Protein AF-A0A960UYH8-F1 (afdb_monomer_lite)

Secondary structure (DSSP, 8-state):
--HHHHHHHHSSSS---PPP----------------------------------------------TT-TT---TT--EEESSSSEEEETTTTEEEEEEEEEPPP--SSSPPBTTB-SSHHHHHHHHHHHHHHHHHHHHHHHHHT-BSSSS-BHHHHHHH-HHHHHHHHGGGGG-EEEEEEEETTEEEEEEEEESSSTTSSGGGSPP-TT-------SS--SS-------PPPTTS-----SS-----

Foldseek 3Di:
DPDPVVVVPPPPPDDDDDDDDDDDDDDDDDDDDDDDDDDDDDDDDDDDDDDDPPPPPPPPPPPDDPPDQQPDDDPPWDWDDPDPFWIDGVVSQKIKGKDKFFFADQDCPDDDDPPHDVDSVRSVVVQVVVQLVVRLVVSVVVQQQAFAEPPDGLVNQVVVDVQLVVVSVVLSVLKDWNDWDDDDGMIMTMIMAGCDDCSHPVVSRDDPPDPDPPDDDPDDDPDDDPDDDDDDDPVDPDDDHSDYDDDD

Structure (mmCIF, N/CA/C/O backbone):
data_AF-A0A960UYH8-F1
#
_entry.id   AF-A0A960UYH8-F1
#
loop_
_atom_site.group_PDB
_atom_site.id
_atom_site.type_symbol
_atom_site.label_atom_id
_atom_site.label_alt_id
_atom_site.label_comp_id
_atom_site.label_asym_id
_atom_site.label_entity_id
_atom_site.label_seq_id
_atom_site.pdbx_PDB_ins_code
_atom_site.Cartn_x
_atom_site.Cartn_y
_atom_site.Cartn_z
_atom_site.occupancy
_atom_site.B_iso_or_equiv
_atom_site.auth_seq_id
_atom_site.auth_comp_id
_atom_site.auth_asym_id
_atom_site.auth_atom_id
_atom_site.pdbx_PDB_model_num
ATOM 1 N N . MET A 1 1 ? 16.521 15.232 11.245 1.00 36.75 1 MET A N 1
ATOM 2 C CA . MET A 1 1 ? 15.384 14.400 11.712 1.00 36.75 1 MET A CA 1
ATOM 3 C C . MET A 1 1 ? 14.473 15.209 12.652 1.00 36.75 1 MET A C 1
ATOM 5 O O . MET A 1 1 ? 14.651 15.104 13.854 1.00 36.75 1 MET A O 1
ATOM 9 N N . SER A 1 2 ? 13.543 16.053 12.162 1.00 43.31 2 SER A N 1
ATOM 10 C CA . SER A 1 2 ? 12.570 16.730 13.069 1.00 43.31 2 SER A CA 1
ATOM 11 C C . SER A 1 2 ? 11.310 17.343 12.415 1.00 43.31 2 SER A C 1
ATOM 13 O O . SER A 1 2 ? 10.314 17.537 13.098 1.00 43.31 2 SER A O 1
ATOM 15 N N . PHE A 1 3 ? 11.260 17.591 11.100 1.00 33.69 3 PHE A N 1
ATOM 16 C CA . PHE A 1 3 ? 10.102 18.297 10.508 1.00 33.69 3 PHE A CA 1
ATOM 17 C C . PHE A 1 3 ? 8.826 17.444 10.337 1.00 33.69 3 PHE A C 1
ATOM 19 O O . PHE A 1 3 ? 7.712 17.952 10.436 1.00 33.69 3 PHE A O 1
ATOM 26 N N . PHE A 1 4 ? 8.952 16.126 10.147 1.00 38.47 4 PHE A N 1
ATOM 27 C CA . PHE A 1 4 ? 7.793 15.273 9.837 1.00 38.47 4 PHE A CA 1
ATOM 28 C C . PHE A 1 4 ? 6.947 14.881 11.065 1.00 38.47 4 PHE A C 1
ATOM 30 O O . PHE A 1 4 ? 5.765 14.576 10.916 1.00 38.47 4 PHE A O 1
ATOM 37 N N . SER A 1 5 ? 7.513 14.912 12.283 1.00 36.81 5 SER A N 1
ATOM 38 C CA . SER A 1 5 ? 6.737 14.628 13.506 1.00 36.81 5 SER A CA 1
ATOM 39 C C . SER A 1 5 ? 5.822 15.800 13.892 1.00 36.81 5 SER A C 1
ATOM 41 O O . SER A 1 5 ? 4.757 15.581 14.470 1.00 36.81 5 SER A O 1
ATOM 43 N N . GLN A 1 6 ? 6.189 17.030 13.507 1.00 36.22 6 GLN A N 1
ATOM 44 C CA . GLN A 1 6 ? 5.366 18.225 13.705 1.00 36.22 6 GLN A CA 1
ATOM 45 C C . GLN A 1 6 ? 4.203 18.302 12.709 1.00 36.22 6 GLN A C 1
ATOM 47 O O . GLN A 1 6 ? 3.092 18.653 13.108 1.00 36.22 6 GLN A O 1
ATOM 52 N N . TRP A 1 7 ? 4.403 17.884 11.452 1.00 38.94 7 TRP A N 1
ATOM 53 C CA . TRP A 1 7 ? 3.325 17.876 10.454 1.00 38.94 7 TRP A CA 1
ATOM 54 C C . TRP A 1 7 ? 2.169 16.939 10.848 1.00 38.94 7 TRP A C 1
ATOM 56 O O . TRP A 1 7 ? 1.006 17.322 10.767 1.00 38.94 7 TRP A O 1
ATOM 66 N N . PHE A 1 8 ? 2.474 15.759 11.402 1.00 37.09 8 PHE A N 1
ATOM 67 C CA . PHE A 1 8 ? 1.453 14.806 11.862 1.00 37.09 8 PHE A CA 1
ATOM 68 C C . PHE A 1 8 ? 0.610 15.309 13.052 1.00 37.09 8 PHE A C 1
ATOM 70 O O . PHE A 1 8 ? -0.510 14.841 13.241 1.00 37.09 8 PHE A O 1
ATOM 77 N N . ARG A 1 9 ? 1.120 16.252 13.861 1.00 37.44 9 ARG A N 1
ATOM 78 C CA . ARG A 1 9 ? 0.395 16.812 15.019 1.00 37.44 9 ARG A CA 1
ATOM 79 C C . ARG A 1 9 ? -0.487 18.011 14.664 1.00 37.44 9 ARG A C 1
ATOM 81 O O . ARG A 1 9 ? -1.471 18.248 15.356 1.00 37.44 9 ARG A O 1
ATOM 88 N N . SER A 1 10 ? -0.160 18.759 13.609 1.00 33.56 10 SER A N 1
ATOM 89 C CA . SER A 1 10 ? -0.840 20.026 13.300 1.00 33.56 10 SER A CA 1
ATOM 90 C C . SER A 1 10 ? -2.196 19.858 12.603 1.00 33.56 10 SER A C 1
ATOM 92 O O . SER A 1 10 ? -3.071 20.701 12.780 1.00 33.56 10 SER A O 1
ATOM 94 N N . THR A 1 11 ? -2.395 18.793 11.824 1.00 42.34 11 THR A N 1
ATOM 95 C CA . THR A 1 11 ? -3.584 18.653 10.958 1.00 42.34 11 THR A CA 1
ATOM 96 C C . THR A 1 11 ? -4.780 17.979 11.647 1.00 42.34 11 THR A C 1
ATOM 98 O O . THR A 1 11 ? -5.893 18.054 11.143 1.00 42.34 11 THR A O 1
ATOM 101 N N . PHE A 1 12 ? -4.595 17.355 12.817 1.00 41.12 12 PHE A N 1
ATOM 102 C CA . PHE A 1 12 ? -5.672 16.631 13.519 1.00 41.12 12 PHE A CA 1
ATOM 103 C C . PHE A 1 12 ? -6.415 17.451 14.589 1.00 41.12 12 PHE A C 1
ATOM 105 O O . PHE A 1 12 ? -7.430 16.993 15.105 1.00 41.12 12 PHE A O 1
ATOM 112 N N . LEU A 1 13 ? -5.966 18.672 14.907 1.00 34.88 13 LEU A N 1
ATOM 113 C CA . LEU A 1 13 ? -6.616 19.531 15.913 1.00 34.88 13 LEU A CA 1
ATOM 114 C C . LEU A 1 13 ? -7.640 20.520 15.336 1.00 34.88 13 LEU A C 1
ATOM 116 O O . LEU A 1 13 ? -8.290 21.241 16.089 1.00 34.88 13 LEU A O 1
ATOM 120 N N . THR A 1 14 ? -7.828 20.559 14.017 1.00 35.53 14 THR A N 1
ATOM 121 C CA . THR A 1 14 ? -8.748 21.503 13.370 1.00 35.53 14 THR A CA 1
ATOM 122 C C . THR A 1 14 ? -9.799 20.779 12.543 1.00 35.53 14 THR A C 1
ATOM 124 O O . THR A 1 14 ? -9.647 20.544 11.353 1.00 35.53 14 THR A O 1
ATOM 127 N N . GLY A 1 15 ? -10.927 20.499 13.194 1.00 33.97 15 GLY A N 1
ATOM 128 C CA . GLY A 1 15 ? -12.209 20.416 12.506 1.00 33.97 15 GLY A CA 1
ATOM 129 C C . GLY A 1 15 ? -12.915 19.080 12.634 1.00 33.97 15 GLY A C 1
ATOM 130 O O . GLY A 1 15 ? -12.807 18.251 11.751 1.00 33.97 15 GLY A O 1
ATOM 131 N N . TYR A 1 16 ? -13.746 18.940 13.667 1.00 33.47 16 TYR A N 1
ATOM 132 C CA . TYR A 1 16 ? -15.086 18.369 13.506 1.00 33.47 16 TYR A CA 1
ATOM 133 C C . TYR A 1 16 ? -16.011 18.976 14.569 1.00 33.47 16 TYR A C 1
ATOM 135 O O . TYR A 1 16 ? -16.138 18.495 15.693 1.00 33.47 16 TYR A O 1
ATOM 143 N N . ARG A 1 17 ? -16.645 20.096 14.205 1.00 31.91 17 ARG A N 1
ATOM 144 C CA . ARG A 1 17 ? -17.776 20.676 14.939 1.00 31.91 17 ARG A CA 1
ATOM 145 C C . ARG A 1 17 ? -18.977 19.744 14.720 1.00 31.91 17 ARG A C 1
ATOM 147 O O . ARG A 1 17 ? -19.433 19.597 13.589 1.00 31.91 17 ARG A O 1
ATOM 154 N N . ARG A 1 18 ? -19.460 19.093 15.782 1.00 32.69 18 ARG A N 1
ATOM 155 C CA . ARG A 1 18 ? -20.737 18.353 15.793 1.00 32.69 18 ARG A CA 1
ATOM 156 C C . ARG A 1 18 ? -21.900 19.304 15.478 1.00 32.69 18 ARG A C 1
ATOM 158 O O . ARG A 1 18 ? -21.968 20.352 16.116 1.00 32.69 18 ARG A O 1
ATOM 165 N N . PRO A 1 19 ? -22.859 18.926 14.620 1.00 35.09 19 PRO A N 1
ATOM 166 C CA . PRO A 1 19 ? -24.212 19.450 14.712 1.00 35.09 19 PRO A CA 1
ATOM 167 C C . PRO A 1 19 ? -25.041 18.611 15.699 1.00 35.09 19 PRO A C 1
ATOM 169 O O . PRO A 1 19 ? -25.046 17.379 15.653 1.00 35.09 19 PRO A O 1
ATOM 172 N N . GLU A 1 20 ? -25.712 19.305 16.616 1.00 33.72 20 GLU A N 1
ATOM 173 C CA . GLU A 1 20 ? -26.702 18.776 17.552 1.00 33.72 20 GLU A CA 1
ATOM 174 C C . GLU A 1 20 ? -28.094 18.643 16.920 1.00 33.72 20 GLU A C 1
ATOM 176 O O . GLU A 1 20 ? -28.519 19.497 16.146 1.00 33.72 20 GLU A O 1
ATOM 181 N N . SER A 1 21 ? -28.839 17.657 17.438 1.00 32.72 21 SER A N 1
ATOM 182 C CA . SER A 1 21 ? -30.310 17.555 17.497 1.00 32.72 21 SER A CA 1
ATOM 183 C C . SER A 1 21 ? -31.042 17.331 16.157 1.00 32.72 21 SER A C 1
ATOM 185 O O . SER A 1 21 ? -30.728 17.910 15.131 1.00 32.72 21 SER A O 1
ATOM 187 N N . THR A 1 22 ? -32.044 16.463 16.060 1.00 34.72 22 THR A N 1
ATOM 188 C CA . THR A 1 22 ? -33.275 16.450 16.859 1.00 34.72 22 THR A CA 1
ATOM 189 C C . THR A 1 22 ? -33.967 15.088 16.745 1.00 34.72 22 THR A C 1
ATOM 191 O O . THR A 1 22 ? -33.850 14.385 15.743 1.00 34.72 22 THR A O 1
ATOM 194 N N . GLY A 1 23 ? -34.679 14.706 17.805 1.00 34.38 23 GLY A N 1
ATOM 195 C CA . GLY A 1 23 ? -35.385 13.436 17.899 1.00 34.38 23 GLY A CA 1
ATOM 196 C C . GLY A 1 23 ? -36.695 13.371 17.114 1.00 34.38 23 GLY A C 1
ATOM 197 O O . GLY A 1 23 ? -37.322 14.382 16.800 1.00 34.38 23 GLY A O 1
ATOM 198 N N . ARG A 1 24 ? -37.158 12.137 16.893 1.00 33.50 24 ARG A N 1
ATOM 199 C CA . ARG A 1 24 ? -38.581 11.825 16.754 1.00 33.50 24 ARG A CA 1
ATOM 200 C C . ARG A 1 24 ? -38.848 10.374 17.148 1.00 33.50 24 ARG A C 1
ATOM 202 O O . ARG A 1 24 ? -38.209 9.450 16.658 1.00 33.50 24 ARG A O 1
ATOM 209 N N . THR A 1 25 ? -39.773 10.225 18.083 1.00 37.59 25 THR A N 1
ATOM 210 C CA . THR A 1 25 ? -40.359 8.995 18.621 1.00 37.59 25 THR A CA 1
ATOM 211 C C . THR A 1 25 ? -41.578 8.542 17.804 1.00 37.59 25 THR A C 1
ATOM 213 O O . THR A 1 25 ? -42.181 9.356 17.102 1.00 37.59 25 THR A O 1
ATOM 216 N N . ARG A 1 26 ? -41.997 7.283 18.056 1.00 34.44 26 ARG A N 1
ATOM 217 C CA . ARG A 1 26 ? -43.279 6.605 17.714 1.00 34.44 26 ARG A CA 1
ATOM 218 C C . ARG A 1 26 ? -43.331 5.955 16.311 1.00 34.44 26 ARG A C 1
ATOM 220 O O . ARG A 1 26 ? -42.839 6.539 15.362 1.00 34.44 26 ARG A O 1
ATOM 227 N N . ALA A 1 27 ? -43.901 4.764 16.099 1.00 34.62 27 ALA A N 1
ATOM 228 C CA . ALA A 1 27 ? -44.891 4.007 16.867 1.00 34.62 27 ALA A CA 1
ATOM 229 C C . ALA A 1 27 ? -44.814 2.485 16.598 1.00 34.62 27 ALA A C 1
ATOM 231 O O . ALA A 1 27 ? -44.310 2.053 15.563 1.00 34.62 27 ALA A O 1
ATOM 232 N N . ASP A 1 28 ? -45.382 1.728 17.540 1.00 35.00 28 ASP A N 1
ATOM 233 C CA . ASP A 1 28 ? -45.823 0.331 17.461 1.00 35.00 28 ASP A CA 1
ATOM 234 C C . ASP A 1 28 ? -46.612 -0.025 16.194 1.00 35.00 28 ASP A C 1
ATOM 236 O O . ASP A 1 28 ? -47.403 0.780 15.704 1.00 35.00 28 ASP A O 1
ATOM 240 N N . THR A 1 29 ? -46.516 -1.287 15.759 1.00 36.62 29 THR A N 1
ATOM 241 C CA . THR A 1 29 ? -47.649 -2.244 15.700 1.00 36.62 29 THR A CA 1
ATOM 242 C C . THR A 1 29 ? -47.219 -3.586 15.092 1.00 36.62 29 THR A C 1
ATOM 244 O O . THR A 1 29 ? -46.374 -3.629 14.204 1.00 36.62 29 THR A O 1
ATOM 247 N N . GLY A 1 30 ? -47.865 -4.681 15.516 1.00 32.22 30 GLY A N 1
ATOM 248 C CA . GLY A 1 30 ? -48.020 -5.864 14.656 1.00 32.22 30 GLY A CA 1
ATOM 249 C C . GLY A 1 30 ? -47.485 -7.195 15.170 1.00 32.22 30 GLY A C 1
ATOM 250 O O . GLY A 1 30 ? -46.633 -7.808 14.540 1.00 32.22 30 GLY A O 1
ATOM 251 N N . SER A 1 31 ? -48.076 -7.674 16.263 1.00 34.91 31 SER A N 1
ATOM 252 C CA . SER A 1 31 ? -48.162 -9.098 16.601 1.00 34.91 31 SER A CA 1
ATOM 253 C C . SER A 1 31 ? -48.741 -9.916 15.435 1.00 34.91 31 SER A C 1
ATOM 255 O O . SER A 1 31 ? -49.732 -9.492 14.834 1.00 34.91 31 SER A O 1
ATOM 257 N N . ARG A 1 32 ? -48.163 -11.091 15.147 1.00 40.16 32 ARG A N 1
ATOM 258 C CA . ARG A 1 32 ? -48.882 -12.245 14.579 1.00 40.16 32 ARG A CA 1
ATOM 259 C C . ARG A 1 32 ? -48.098 -13.538 14.800 1.00 40.16 32 ARG A C 1
ATOM 261 O O . ARG A 1 32 ? -47.167 -13.864 14.069 1.00 40.16 32 ARG A O 1
ATOM 268 N N . ASP A 1 33 ? -48.545 -14.267 15.814 1.00 38.50 33 ASP A N 1
ATOM 269 C CA . ASP A 1 33 ? -48.355 -15.702 15.978 1.00 38.50 33 ASP A CA 1
ATOM 270 C C . ASP A 1 33 ? -48.944 -16.457 14.779 1.00 38.50 33 ASP A C 1
ATOM 272 O O . ASP A 1 33 ? -50.088 -16.211 14.395 1.00 38.50 33 ASP A O 1
ATOM 276 N N . PHE A 1 34 ? -48.206 -17.421 14.222 1.00 39.06 34 PHE A N 1
ATOM 277 C CA . PHE A 1 34 ? -48.821 -18.527 13.491 1.00 39.06 34 PHE A CA 1
ATOM 278 C C . PHE A 1 34 ? -48.082 -19.845 13.737 1.00 39.06 34 PHE A C 1
ATOM 280 O O . PHE A 1 34 ? -46.856 -19.940 13.759 1.00 39.06 34 PHE A O 1
ATOM 287 N N . LEU A 1 35 ? -48.910 -20.851 13.980 1.00 39.34 35 LEU A N 1
ATOM 288 C CA . LEU A 1 35 ? -48.649 -22.147 14.581 1.00 39.34 35 LEU A CA 1
ATOM 289 C C . LEU A 1 35 ? -47.921 -23.132 13.638 1.00 39.34 35 LEU A C 1
ATOM 291 O O . LEU A 1 35 ? -48.261 -23.267 12.467 1.00 39.34 35 LEU A O 1
ATOM 295 N N . ARG A 1 36 ? -46.983 -23.907 14.204 1.00 39.72 36 ARG A N 1
ATOM 296 C CA . ARG A 1 36 ? -46.683 -25.317 13.834 1.00 39.72 36 ARG A CA 1
ATOM 297 C C . ARG A 1 36 ? -47.884 -26.204 14.245 1.00 39.72 36 ARG A C 1
ATOM 299 O O . ARG A 1 36 ? -48.562 -25.779 15.178 1.00 39.72 36 ARG A O 1
ATOM 306 N N . PRO A 1 37 ? -48.125 -27.440 13.727 1.00 44.19 37 PRO A N 1
ATOM 307 C CA . PRO A 1 37 ? -47.111 -28.467 13.414 1.00 44.19 37 PRO A CA 1
ATOM 308 C C . PRO A 1 37 ? -47.436 -29.424 12.232 1.00 44.19 37 PRO A C 1
ATOM 310 O O . PRO A 1 37 ? -48.552 -29.494 11.734 1.00 44.19 37 PRO A O 1
ATOM 313 N N . GLY A 1 38 ? -46.464 -30.250 11.824 1.00 35.06 38 GLY A N 1
ATOM 314 C CA . GLY A 1 38 ? -46.686 -31.329 10.851 1.00 35.06 38 GLY A CA 1
ATOM 315 C C . GLY A 1 38 ? -45.530 -32.326 10.820 1.00 35.06 38 GLY A C 1
ATOM 316 O O . GLY A 1 38 ? -44.476 -32.060 10.259 1.00 35.06 38 GLY A O 1
ATOM 317 N N . ARG A 1 39 ? -45.724 -33.458 11.493 1.00 38.97 39 ARG A N 1
ATOM 318 C CA . ARG A 1 39 ? -44.788 -34.562 11.751 1.00 38.97 39 ARG A CA 1
ATOM 319 C C . ARG A 1 39 ? -44.973 -35.635 10.670 1.00 38.97 39 ARG A C 1
ATOM 321 O O . ARG A 1 39 ? -46.113 -36.041 10.505 1.00 38.97 39 ARG A O 1
ATOM 328 N N . ALA A 1 40 ? -43.914 -36.168 10.044 1.00 39.34 40 ALA A N 1
ATOM 329 C CA . ALA A 1 40 ? -43.832 -37.598 9.678 1.00 39.34 40 ALA A CA 1
ATOM 330 C C . ALA A 1 40 ? -42.511 -38.015 8.988 1.00 39.34 40 ALA A C 1
ATOM 332 O O . ALA A 1 40 ? -42.212 -37.599 7.879 1.00 39.34 40 ALA A O 1
ATOM 333 N N . ARG A 1 41 ? -41.820 -38.939 9.673 1.00 40.16 41 ARG A N 1
ATOM 334 C CA . ARG A 1 41 ? -41.270 -40.228 9.198 1.00 40.16 41 ARG A CA 1
ATOM 335 C C . ARG A 1 41 ? -40.197 -40.260 8.094 1.00 40.16 41 ARG A C 1
ATOM 337 O O . ARG A 1 41 ? -40.465 -40.139 6.908 1.00 40.16 41 ARG A O 1
ATOM 344 N N . THR A 1 42 ? -39.000 -40.636 8.542 1.00 43.66 42 THR A N 1
ATOM 345 C CA . THR A 1 42 ? -37.999 -41.446 7.830 1.00 43.66 42 THR A CA 1
ATOM 346 C C . THR A 1 42 ? -38.540 -42.847 7.478 1.00 43.66 42 THR A C 1
ATOM 348 O O . THR A 1 42 ? -39.462 -43.334 8.140 1.00 43.66 42 THR A O 1
ATOM 351 N N . PRO A 1 43 ? -37.950 -43.519 6.469 1.00 51.09 43 PRO A N 1
ATOM 352 C CA . PRO A 1 43 ? -36.974 -44.565 6.795 1.00 51.09 43 PRO A CA 1
ATOM 353 C C . PRO A 1 43 ? -35.708 -44.568 5.912 1.00 51.09 43 PRO A C 1
ATOM 355 O O . PRO A 1 43 ? -35.644 -43.975 4.841 1.00 51.09 43 PRO A O 1
ATOM 358 N N . ARG A 1 44 ? -34.683 -45.248 6.438 1.00 43.88 44 ARG A N 1
ATOM 359 C CA . ARG A 1 44 ? -33.365 -45.546 5.853 1.00 43.88 44 ARG A CA 1
ATOM 360 C C . ARG A 1 44 ? -33.431 -46.722 4.867 1.00 43.88 44 ARG A C 1
ATOM 362 O O . ARG A 1 44 ? -34.151 -47.668 5.159 1.00 43.88 44 ARG A O 1
ATOM 369 N N . LEU A 1 45 ? -32.571 -46.712 3.841 1.00 43.38 45 LEU A N 1
ATOM 370 C CA . LEU A 1 45 ? -31.820 -47.856 3.262 1.00 43.38 45 LEU A CA 1
ATOM 371 C C . LEU A 1 45 ? -30.987 -47.303 2.084 1.00 43.38 45 LEU A C 1
ATOM 373 O O . LEU A 1 45 ? -31.549 -46.828 1.109 1.00 43.38 45 LEU A O 1
ATOM 377 N N . LEU A 1 46 ? -29.685 -47.037 2.238 1.00 42.31 46 LEU A N 1
ATOM 378 C CA . LEU A 1 46 ? -28.562 -47.965 2.014 1.00 42.31 46 LEU A CA 1
ATOM 379 C C . LEU A 1 46 ? -28.702 -48.810 0.737 1.00 42.31 46 LEU A C 1
ATOM 381 O O . LEU A 1 46 ? -29.256 -49.901 0.778 1.00 42.31 46 LEU A O 1
ATOM 385 N N . PHE A 1 47 ? -28.094 -48.331 -0.351 1.00 39.66 47 PHE A N 1
ATOM 386 C CA . PHE A 1 47 ? -27.470 -49.188 -1.355 1.00 39.66 47 PHE A CA 1
ATOM 387 C C . PHE A 1 47 ? -26.057 -48.687 -1.640 1.00 39.66 47 PHE A C 1
ATOM 389 O O . PHE A 1 47 ? -25.818 -47.501 -1.865 1.00 39.66 47 PHE A O 1
ATOM 396 N N . ALA A 1 48 ? -25.130 -49.628 -1.542 1.00 37.31 48 ALA A N 1
ATOM 397 C CA . ALA A 1 48 ? -23.712 -49.480 -1.761 1.00 37.31 48 ALA A CA 1
ATOM 398 C C . ALA A 1 48 ? -23.375 -49.770 -3.234 1.00 37.31 48 ALA A C 1
ATOM 400 O O . ALA A 1 48 ? -23.892 -50.722 -3.806 1.00 37.31 48 ALA A O 1
ATOM 401 N N . VAL A 1 49 ? -22.472 -48.944 -3.773 1.00 40.00 49 VAL A N 1
ATOM 402 C CA . VAL A 1 49 ? -21.349 -49.284 -4.667 1.00 40.00 49 VAL A CA 1
ATOM 403 C C . VAL A 1 49 ? -21.660 -50.081 -5.944 1.00 40.00 49 VAL A C 1
ATOM 405 O O . VAL A 1 49 ? -21.850 -51.288 -5.901 1.00 40.00 49 VAL A O 1
ATOM 408 N N . SER A 1 50 ? -21.489 -49.440 -7.104 1.00 38.00 50 SER A N 1
ATOM 409 C CA . SER A 1 50 ? -20.590 -49.951 -8.154 1.00 38.00 50 SER A CA 1
ATOM 410 C C . SER A 1 50 ? -20.353 -48.884 -9.223 1.00 38.00 50 SER A C 1
ATOM 412 O O . SER A 1 50 ? -21.229 -48.078 -9.522 1.00 38.00 50 SER A O 1
ATOM 414 N N . GLY A 1 51 ? -19.125 -48.858 -9.733 1.00 39.84 51 GLY A N 1
ATOM 415 C CA . GLY A 1 51 ? -18.533 -47.797 -10.529 1.00 39.84 51 GLY A CA 1
ATOM 416 C C . GLY A 1 51 ? -19.266 -47.453 -11.820 1.00 39.84 51 GLY A C 1
ATOM 417 O O . GLY A 1 51 ? -19.544 -48.304 -12.658 1.00 39.84 51 GLY A O 1
ATOM 418 N N . PHE A 1 52 ? -19.416 -46.153 -12.035 1.00 36.31 52 PHE A N 1
ATOM 419 C CA . PHE A 1 52 ? -19.249 -45.585 -13.360 1.00 36.31 52 PHE A CA 1
ATOM 420 C C . PHE A 1 52 ? -18.601 -44.214 -13.191 1.00 36.31 52 PHE A C 1
ATOM 422 O O . PHE A 1 52 ? -19.212 -43.271 -12.690 1.00 36.31 52 PHE A O 1
ATOM 429 N N . CYS A 1 53 ? -17.319 -44.131 -13.544 1.00 37.44 53 CYS A N 1
ATOM 430 C CA . CYS A 1 53 ? -16.566 -42.886 -13.612 1.00 37.44 53 CYS A CA 1
ATOM 431 C C . CYS A 1 53 ? -17.045 -42.113 -14.852 1.00 37.44 53 CYS A C 1
ATOM 433 O O . CYS A 1 53 ? -16.363 -42.025 -15.867 1.00 37.44 53 CYS A O 1
ATOM 435 N N . LEU A 1 54 ? -18.276 -41.604 -14.790 1.00 37.31 54 LEU A N 1
ATOM 436 C CA . LEU A 1 54 ? -18.735 -40.535 -15.660 1.00 37.31 54 LEU A CA 1
ATOM 437 C C . LEU A 1 54 ? -18.143 -39.259 -15.075 1.00 37.31 54 LEU A C 1
ATOM 439 O O . LEU A 1 54 ? -18.652 -38.713 -14.096 1.00 37.31 54 LEU A O 1
ATOM 443 N N . ILE A 1 55 ? -17.037 -38.811 -15.666 1.00 44.16 55 ILE A N 1
ATOM 444 C CA . ILE A 1 55 ? -16.568 -37.434 -15.540 1.00 44.16 55 ILE A CA 1
ATOM 445 C C . ILE A 1 55 ? -17.658 -36.576 -16.189 1.00 44.16 55 ILE A C 1
ATOM 447 O O . ILE A 1 55 ? -17.586 -36.201 -17.356 1.00 44.16 55 ILE A O 1
ATOM 451 N N . LEU A 1 56 ? -18.726 -36.310 -15.433 1.00 38.41 56 LEU A N 1
ATOM 452 C CA . LEU A 1 56 ? -19.531 -35.127 -15.640 1.00 38.41 56 LEU A CA 1
ATOM 453 C C . LEU A 1 56 ? -18.565 -33.978 -15.377 1.00 38.41 56 LEU A C 1
ATOM 455 O O . LEU A 1 56 ? -18.285 -33.625 -14.232 1.00 38.41 56 LEU A O 1
ATOM 459 N N . ALA A 1 57 ? -18.034 -33.414 -16.458 1.00 41.78 57 ALA A N 1
ATOM 460 C CA . ALA A 1 57 ? -17.609 -32.035 -16.470 1.00 41.78 57 ALA A CA 1
ATOM 461 C C . ALA A 1 57 ? -18.849 -31.209 -16.115 1.00 41.78 57 ALA A C 1
ATOM 463 O O . ALA A 1 57 ? -19.580 -30.729 -16.980 1.00 41.78 57 ALA A O 1
ATOM 464 N N . THR A 1 58 ? -19.132 -31.084 -14.817 1.00 40.47 58 THR A N 1
ATOM 465 C CA . THR A 1 58 ? -19.881 -29.948 -14.321 1.00 40.47 58 THR A CA 1
ATOM 466 C C . THR A 1 58 ? -19.020 -28.764 -14.701 1.00 40.47 58 THR A C 1
ATOM 468 O O . THR A 1 58 ? -18.024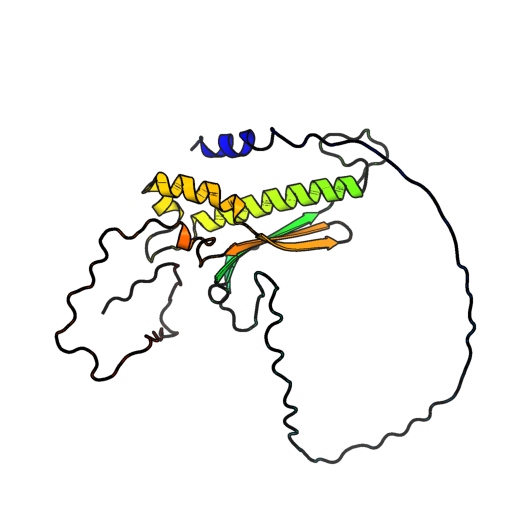 -28.466 -14.038 1.00 40.47 58 THR A O 1
ATOM 471 N N . ALA A 1 59 ? -19.367 -28.153 -15.831 1.00 40.91 59 ALA A N 1
ATOM 472 C CA . ALA A 1 59 ? -19.069 -26.774 -16.116 1.00 40.91 59 ALA A CA 1
ATOM 473 C C . ALA A 1 59 ? -19.597 -25.988 -14.915 1.00 40.91 59 ALA A C 1
ATOM 475 O O . ALA A 1 59 ? -20.750 -25.565 -14.873 1.00 40.91 59 ALA A O 1
ATOM 476 N N . LEU A 1 60 ? -18.756 -25.871 -13.886 1.00 41.19 60 LEU A N 1
ATOM 477 C CA . LEU A 1 60 ? -18.822 -24.751 -12.980 1.00 41.19 60 LEU A CA 1
ATOM 478 C C . LEU A 1 60 ? -18.837 -23.551 -13.920 1.00 41.19 60 LEU A C 1
ATOM 480 O O . LEU A 1 60 ? -17.885 -23.409 -14.699 1.00 41.19 60 LEU A O 1
ATOM 484 N N . PRO A 1 61 ? -19.885 -22.711 -13.919 1.00 41.28 61 PRO A N 1
ATOM 485 C CA . PRO A 1 61 ? -19.677 -21.383 -14.436 1.00 41.28 61 PRO A CA 1
ATOM 486 C C . PRO A 1 61 ? -18.483 -20.878 -13.634 1.00 41.28 61 PRO A C 1
ATOM 488 O O . PRO A 1 61 ? -18.534 -20.817 -12.402 1.00 41.28 61 PRO A O 1
ATOM 491 N N . ALA A 1 62 ? -17.368 -20.624 -14.319 1.00 41.31 62 ALA A N 1
ATOM 492 C CA . ALA A 1 62 ? -16.373 -19.718 -13.803 1.00 41.31 62 ALA A CA 1
ATOM 493 C C . ALA A 1 62 ? -17.177 -18.457 -13.507 1.00 41.31 62 ALA A C 1
ATOM 495 O O . ALA A 1 62 ? -17.554 -17.728 -14.423 1.00 41.31 62 ALA A O 1
ATOM 496 N N . LEU A 1 63 ? -17.581 -18.311 -12.243 1.00 37.81 63 LEU A N 1
ATOM 497 C CA . LEU A 1 63 ? -18.194 -17.117 -11.710 1.00 37.81 63 LEU A CA 1
ATOM 498 C C . LEU A 1 63 ? -17.160 -16.046 -12.004 1.00 37.81 63 LEU A C 1
ATOM 500 O O . LEU A 1 63 ? -16.131 -15.938 -11.330 1.00 37.81 63 LEU A O 1
ATOM 504 N N . GLY A 1 64 ? -17.397 -15.349 -13.115 1.00 40.69 64 GLY A N 1
ATOM 505 C CA . GLY A 1 64 ? -16.678 -14.154 -13.474 1.00 40.69 64 GLY A CA 1
ATOM 506 C C . GLY A 1 64 ? -16.660 -13.249 -12.247 1.00 40.69 64 GLY A C 1
ATOM 507 O O . GLY A 1 64 ? -17.587 -13.288 -11.433 1.00 40.69 64 GLY A O 1
ATOM 508 N N . PRO A 1 65 ? -15.570 -12.503 -12.055 1.00 44.59 65 PRO A N 1
ATOM 509 C CA . PRO A 1 65 ? -15.353 -11.759 -10.830 1.00 44.59 65 PRO A CA 1
ATOM 510 C C . PRO A 1 65 ? -16.552 -10.862 -10.535 1.00 44.59 65 PRO A C 1
ATOM 512 O O . PRO A 1 65 ? -16.964 -10.110 -11.412 1.00 44.59 65 PRO A O 1
ATOM 515 N N . GLU A 1 66 ? -17.062 -10.924 -9.302 1.00 37.94 66 GLU A N 1
ATOM 516 C CA . GLU A 1 66 ? -17.912 -9.878 -8.728 1.00 37.94 66 GLU A CA 1
ATOM 517 C C . GLU A 1 66 ? -17.237 -8.523 -9.017 1.00 37.94 66 GLU A C 1
ATOM 519 O O . GLU A 1 66 ? -16.156 -8.239 -8.476 1.00 37.94 66 GLU A O 1
ATOM 524 N N . PRO A 1 67 ? -17.797 -7.708 -9.927 1.00 36.59 67 PRO A N 1
ATOM 525 C CA . PRO A 1 67 ? -17.258 -6.399 -10.227 1.00 36.59 67 PRO A CA 1
ATOM 526 C C . PRO A 1 67 ? -17.550 -5.526 -9.010 1.00 36.59 67 PRO A C 1
ATOM 528 O O . PRO A 1 67 ? -18.688 -5.120 -8.806 1.00 36.59 67 PRO A O 1
ATOM 531 N N . GLY A 1 68 ? -16.547 -5.236 -8.177 1.00 49.47 68 GLY A N 1
ATOM 532 C CA . GLY A 1 68 ? -16.727 -4.200 -7.154 1.00 49.47 68 GLY A CA 1
ATOM 533 C C . GLY A 1 68 ? -15.991 -4.344 -5.830 1.00 49.47 68 GLY A C 1
ATOM 534 O O . GLY A 1 68 ? -16.038 -3.395 -5.055 1.00 49.47 68 GLY A O 1
ATOM 535 N N . ALA A 1 69 ? -15.291 -5.445 -5.539 1.00 57.62 69 ALA A N 1
ATOM 536 C CA . ALA A 1 69 ? -14.502 -5.533 -4.306 1.00 57.62 69 ALA A CA 1
ATOM 537 C C . ALA A 1 69 ? -13.113 -4.883 -4.500 1.00 57.62 69 ALA A C 1
ATOM 539 O O . ALA A 1 69 ? -12.247 -5.494 -5.141 1.00 57.62 69 ALA A O 1
ATOM 540 N N . PRO A 1 70 ? -12.851 -3.667 -3.973 1.00 67.00 70 PRO A N 1
ATOM 541 C CA . PRO A 1 70 ? -11.513 -3.093 -4.025 1.00 67.00 70 PRO A CA 1
ATOM 542 C C . PRO A 1 70 ? -10.535 -4.035 -3.306 1.00 67.00 70 PRO A C 1
ATOM 544 O O . PRO A 1 70 ? -10.808 -4.505 -2.202 1.00 67.00 70 PRO A O 1
ATOM 547 N N . PHE A 1 71 ? -9.390 -4.310 -3.935 1.00 77.50 71 PHE A N 1
ATOM 548 C CA . PHE A 1 71 ? -8.304 -5.128 -3.375 1.00 77.50 71 PHE A CA 1
ATOM 549 C C . PHE A 1 71 ? -8.629 -6.610 -3.095 1.00 77.50 71 PHE A C 1
ATOM 551 O O . PHE A 1 71 ? -8.148 -7.182 -2.113 1.00 77.50 71 PHE A O 1
ATOM 558 N N . ALA A 1 72 ? -9.412 -7.271 -3.949 1.00 84.25 72 ALA A N 1
ATOM 559 C CA . ALA A 1 72 ? -9.608 -8.718 -3.847 1.00 84.25 72 ALA A CA 1
ATOM 560 C C . ALA A 1 72 ? -8.267 -9.487 -3.925 1.00 84.25 72 ALA A C 1
ATOM 562 O O . ALA A 1 72 ? -7.431 -9.219 -4.790 1.00 84.25 72 ALA A O 1
ATOM 563 N N . ILE A 1 73 ? -8.067 -10.460 -3.031 1.00 85.44 73 ILE A N 1
ATOM 564 C CA . ILE A 1 73 ? -6.911 -11.369 -3.047 1.00 85.44 73 ILE A CA 1
ATOM 565 C C . ILE A 1 73 ? -7.343 -12.701 -3.662 1.00 85.44 73 ILE A C 1
ATOM 567 O O . ILE A 1 73 ? -8.381 -13.241 -3.285 1.00 85.44 73 ILE A O 1
ATOM 571 N N . ARG A 1 74 ? -6.551 -13.227 -4.601 1.00 86.38 74 ARG A N 1
ATOM 572 C CA . ARG A 1 74 ? -6.810 -14.484 -5.314 1.00 86.38 74 ARG A CA 1
ATOM 573 C C . ARG A 1 74 ? -5.658 -15.462 -5.099 1.00 86.38 74 ARG A C 1
ATOM 575 O O . ARG A 1 74 ? -4.551 -15.043 -4.781 1.00 86.38 74 ARG A O 1
ATOM 582 N N . SER A 1 75 ? -5.917 -16.752 -5.303 1.00 86.81 75 SER A N 1
ATOM 583 C CA . SER A 1 75 ? -4.941 -17.832 -5.082 1.00 86.81 75 SER A CA 1
ATOM 584 C C . SER A 1 75 ? -3.694 -17.733 -5.962 1.00 86.81 75 SER A C 1
ATOM 586 O O . SER A 1 75 ? -2.621 -18.133 -5.535 1.00 86.81 75 SER A O 1
ATOM 588 N N . PHE A 1 76 ? -3.825 -17.180 -7.168 1.00 85.69 76 PHE A N 1
ATOM 589 C CA . PHE A 1 76 ? -2.725 -17.003 -8.118 1.00 85.69 76 PHE A CA 1
ATOM 590 C C . PHE A 1 76 ? -1.998 -15.657 -7.973 1.00 85.69 76 PHE A C 1
ATOM 592 O O . PHE A 1 76 ? -1.124 -15.341 -8.776 1.00 85.69 76 PHE A O 1
ATOM 599 N N . HIS A 1 77 ? -2.381 -14.819 -7.004 1.00 91.62 77 HIS A N 1
ATOM 600 C CA . HIS A 1 77 ? -1.712 -13.538 -6.806 1.00 91.62 77 HIS A CA 1
ATOM 601 C C . HIS A 1 77 ? -0.325 -13.735 -6.207 1.00 91.62 77 HIS A C 1
ATOM 603 O O . HIS A 1 77 ? -0.160 -14.406 -5.189 1.00 91.62 77 HIS A O 1
ATOM 609 N N . PHE A 1 78 ? 0.658 -13.058 -6.791 1.00 90.69 78 PHE A N 1
ATOM 610 C CA . PHE A 1 78 ? 1.978 -12.951 -6.205 1.00 90.69 78 PHE A CA 1
ATOM 611 C C . PHE A 1 78 ? 1.968 -11.908 -5.083 1.00 90.69 78 PHE A C 1
ATOM 613 O O . PHE A 1 78 ? 1.863 -10.700 -5.328 1.00 90.69 78 PHE A O 1
ATOM 620 N N . ILE A 1 79 ? 2.045 -12.393 -3.841 1.00 93.75 79 ILE A N 1
ATOM 621 C CA . ILE A 1 79 ? 2.009 -11.570 -2.631 1.00 93.75 79 ILE A CA 1
ATOM 622 C C . ILE A 1 79 ? 3.362 -11.637 -1.936 1.00 93.75 79 ILE A C 1
ATOM 624 O O . ILE A 1 79 ? 3.804 -12.699 -1.504 1.00 93.75 79 ILE A O 1
ATOM 628 N N . GLN A 1 80 ? 3.988 -10.479 -1.775 1.00 93.44 80 GLN A N 1
ATOM 629 C CA . GLN A 1 80 ? 5.220 -10.320 -1.023 1.00 93.44 80 GLN A CA 1
ATOM 630 C C . GLN A 1 80 ? 4.916 -9.751 0.362 1.00 93.44 80 GLN A C 1
ATOM 632 O O . GLN A 1 80 ? 4.241 -8.731 0.501 1.00 93.44 80 GLN A O 1
ATOM 637 N N . LYS A 1 81 ? 5.443 -10.395 1.402 1.00 94.69 81 LYS A N 1
ATOM 638 C CA . LYS A 1 81 ? 5.367 -9.909 2.782 1.00 94.69 81 LYS A CA 1
ATOM 639 C C . LYS A 1 81 ? 6.515 -8.930 3.045 1.00 94.69 81 LYS A C 1
ATOM 641 O O . LYS A 1 81 ? 7.668 -9.291 2.827 1.00 94.69 81 LYS A O 1
ATOM 646 N N . ILE A 1 82 ? 6.204 -7.715 3.504 1.00 93.44 82 ILE A N 1
ATOM 647 C CA . ILE A 1 82 ? 7.213 -6.730 3.940 1.00 93.44 82 ILE A CA 1
ATOM 648 C C . ILE A 1 82 ? 7.480 -6.908 5.434 1.00 93.44 82 ILE A C 1
ATOM 650 O O . ILE A 1 82 ? 8.622 -7.029 5.864 1.00 93.44 82 ILE A O 1
ATOM 654 N N . ASP A 1 83 ? 6.404 -6.937 6.220 1.00 92.38 83 ASP A N 1
ATOM 655 C CA . ASP A 1 83 ? 6.432 -7.141 7.664 1.00 92.38 83 ASP A CA 1
ATOM 656 C C . ASP A 1 83 ? 5.259 -8.044 8.086 1.00 92.38 83 ASP A C 1
ATOM 658 O O . ASP A 1 83 ? 4.543 -8.589 7.247 1.00 92.38 83 ASP A O 1
ATOM 662 N N . GLU A 1 84 ? 5.059 -8.263 9.385 1.00 92.81 84 GLU A N 1
ATOM 663 C CA . GLU A 1 84 ? 3.977 -9.115 9.904 1.00 92.81 84 GLU A CA 1
ATOM 664 C C . GLU A 1 84 ? 2.576 -8.748 9.404 1.00 92.81 84 GLU A C 1
ATOM 666 O O . GLU A 1 84 ? 1.720 -9.621 9.285 1.00 92.81 84 GLU A O 1
ATOM 671 N N . ASN A 1 85 ? 2.356 -7.472 9.118 1.00 95.81 85 ASN A N 1
ATOM 672 C CA . ASN A 1 85 ? 1.054 -6.873 8.896 1.00 95.81 85 ASN A CA 1
ATOM 673 C C . ASN A 1 85 ? 0.944 -6.157 7.548 1.00 95.81 85 ASN A C 1
ATOM 675 O O . ASN A 1 85 ? -0.161 -5.787 7.168 1.00 95.81 85 ASN A O 1
ATOM 679 N N . THR A 1 86 ? 2.047 -5.970 6.827 1.00 96.50 86 THR A N 1
ATOM 680 C CA . THR A 1 86 ? 2.104 -5.211 5.580 1.00 96.50 86 THR A CA 1
ATOM 681 C C . THR A 1 86 ? 2.591 -6.074 4.423 1.00 96.50 86 THR A C 1
ATOM 683 O O . THR A 1 86 ? 3.596 -6.783 4.513 1.00 96.50 86 THR A O 1
ATOM 686 N N . PHE A 1 87 ? 1.873 -5.984 3.308 1.00 96.31 87 PHE A N 1
ATOM 687 C CA . PHE A 1 87 ? 2.008 -6.875 2.166 1.00 96.31 87 PHE A CA 1
ATOM 688 C C . PHE A 1 87 ? 1.885 -6.097 0.856 1.00 96.31 87 PHE A C 1
ATOM 690 O O . PHE A 1 87 ? 1.101 -5.153 0.751 1.00 96.31 87 PHE A O 1
ATOM 697 N N . ILE A 1 88 ? 2.604 -6.547 -0.167 1.00 95.88 88 ILE A N 1
ATOM 698 C CA . ILE A 1 88 ? 2.476 -6.076 -1.544 1.00 95.88 88 ILE A CA 1
ATOM 699 C C . ILE A 1 88 ? 1.815 -7.183 -2.347 1.00 95.88 88 ILE A C 1
ATOM 701 O O . ILE A 1 88 ? 2.326 -8.297 -2.405 1.00 95.88 88 ILE A O 1
ATOM 705 N N . ASN A 1 89 ? 0.697 -6.881 -2.989 1.00 95.12 89 ASN A N 1
ATOM 706 C CA . ASN A 1 89 ? 0.119 -7.742 -4.003 1.00 95.12 89 ASN A CA 1
ATOM 707 C C . ASN A 1 89 ? 0.517 -7.199 -5.379 1.00 95.12 89 ASN A C 1
ATOM 709 O O . ASN A 1 89 ? -0.088 -6.242 -5.866 1.00 95.12 89 ASN A O 1
ATOM 713 N N . TRP A 1 90 ? 1.537 -7.807 -5.985 1.00 93.25 90 TRP A N 1
ATOM 714 C CA . TRP A 1 90 ? 2.084 -7.380 -7.273 1.00 93.25 90 TRP A CA 1
ATOM 715 C C . TRP A 1 90 ? 1.101 -7.637 -8.412 1.00 93.25 90 TRP A C 1
ATOM 717 O O . TRP A 1 90 ? 0.850 -6.750 -9.220 1.00 93.25 90 TRP A O 1
ATOM 727 N N . THR A 1 91 ? 0.458 -8.807 -8.417 1.00 91.62 91 THR A N 1
ATOM 728 C CA . THR A 1 91 ? -0.549 -9.164 -9.429 1.00 91.62 91 THR A CA 1
ATOM 729 C C . THR A 1 91 ? -1.802 -8.296 -9.322 1.00 91.62 91 THR A C 1
ATOM 731 O O . THR A 1 91 ? -2.350 -7.859 -10.327 1.00 91.62 91 THR A O 1
ATOM 734 N N . GLY A 1 92 ? -2.265 -8.034 -8.099 1.00 91.12 92 GLY A N 1
ATOM 735 C CA . GLY A 1 92 ? -3.425 -7.176 -7.850 1.00 91.12 92 GLY A CA 1
ATOM 736 C C . GLY A 1 92 ? -3.119 -5.682 -7.955 1.00 91.12 92 GLY A C 1
ATOM 737 O O . GLY A 1 92 ? -4.048 -4.883 -8.042 1.00 91.12 92 GLY A O 1
ATOM 738 N N . GLY A 1 93 ? -1.842 -5.297 -7.930 1.00 93.75 93 GLY A N 1
ATOM 739 C CA . GLY A 1 93 ? -1.402 -3.914 -8.056 1.00 93.75 93 GLY A CA 1
ATOM 740 C C . GLY A 1 93 ? -1.707 -3.042 -6.843 1.00 93.75 93 GLY A C 1
ATOM 741 O O . GLY A 1 93 ? -2.154 -1.905 -7.011 1.00 93.75 93 GLY A O 1
ATOM 742 N N . PHE A 1 94 ? -1.495 -3.541 -5.622 1.00 94.94 94 PHE A N 1
ATOM 743 C CA . PHE A 1 94 ? -1.708 -2.750 -4.404 1.00 94.94 94 PHE A CA 1
ATOM 744 C C . PHE A 1 94 ? -0.808 -3.147 -3.228 1.00 94.94 94 PHE A C 1
ATOM 746 O O . PHE A 1 94 ? -0.505 -4.319 -3.014 1.00 94.94 94 PHE A O 1
ATOM 753 N N . LEU A 1 95 ? -0.448 -2.153 -2.419 1.00 96.31 95 LEU A N 1
ATOM 754 C CA . LEU A 1 95 ? 0.170 -2.292 -1.101 1.00 96.31 95 LEU A CA 1
ATOM 755 C C . LEU A 1 95 ? -0.936 -2.232 -0.043 1.00 96.31 95 LEU A C 1
ATOM 757 O O . LEU A 1 95 ? -1.798 -1.358 -0.118 1.00 96.31 95 LEU A O 1
ATOM 761 N N . TYR A 1 96 ? -0.932 -3.122 0.945 1.00 96.44 96 TYR A N 1
ATOM 762 C CA . TYR A 1 96 ? -1.934 -3.099 2.009 1.00 96.44 96 TYR A CA 1
ATOM 763 C C . TYR A 1 96 ? -1.358 -3.475 3.369 1.00 96.44 96 TYR A C 1
ATOM 765 O O . TYR A 1 96 ? -0.363 -4.190 3.465 1.00 96.44 96 TYR A O 1
ATOM 773 N N . THR A 1 97 ? -2.006 -2.993 4.426 1.00 97.69 97 THR A N 1
ATOM 774 C CA . THR A 1 97 ? -1.655 -3.308 5.812 1.00 97.69 97 THR A CA 1
ATOM 775 C C . THR A 1 97 ? -2.889 -3.704 6.611 1.00 97.69 97 THR A C 1
ATOM 777 O O . THR A 1 97 ? -3.980 -3.177 6.375 1.00 97.69 97 THR A O 1
ATOM 780 N N . THR A 1 98 ? -2.709 -4.617 7.559 1.00 96.25 98 THR A N 1
ATOM 781 C CA . THR A 1 98 ? -3.755 -5.165 8.423 1.00 96.25 98 THR A CA 1
ATOM 782 C C . THR A 1 98 ? -3.425 -4.853 9.874 1.00 96.25 98 THR A C 1
ATOM 784 O O . THR A 1 98 ? -2.375 -5.241 10.370 1.00 96.25 98 THR A O 1
ATOM 787 N N . ILE A 1 99 ? -4.322 -4.176 10.584 1.00 97.12 99 ILE A N 1
ATOM 788 C CA . ILE A 1 99 ? -4.146 -3.847 12.001 1.00 97.12 99 ILE A CA 1
ATOM 789 C C . ILE A 1 99 ? -5.330 -4.361 12.801 1.00 97.12 99 ILE A C 1
ATOM 791 O O . ILE A 1 99 ? -6.479 -4.196 12.396 1.00 97.12 99 ILE A O 1
ATOM 795 N N . GLN A 1 100 ? -5.045 -4.922 13.974 1.00 96.19 100 GLN A N 1
ATOM 796 C CA . GLN A 1 100 ? -6.040 -5.286 14.971 1.00 96.19 100 GLN A CA 1
ATOM 797 C C . GLN A 1 100 ? -5.750 -4.549 16.279 1.00 96.19 100 GLN A C 1
ATOM 799 O O . GLN A 1 100 ? -4.651 -4.637 16.818 1.00 96.19 100 GLN A O 1
ATOM 804 N N . VAL A 1 101 ? -6.748 -3.828 16.788 1.00 96.12 101 VAL A N 1
ATOM 805 C CA . VAL A 1 101 ? -6.673 -3.083 18.048 1.00 96.12 101 VAL A CA 1
ATOM 806 C C . VAL A 1 101 ? -7.685 -3.667 19.033 1.00 96.12 101 VAL A C 1
ATOM 808 O O . VAL A 1 101 ? -8.875 -3.737 18.702 1.00 96.12 101 VAL A O 1
ATOM 811 N N . PRO A 1 102 ? -7.258 -4.097 20.233 1.00 94.50 102 PRO A N 1
ATOM 812 C CA . PRO A 1 102 ? -8.178 -4.552 21.266 1.00 94.50 102 PRO A CA 1
ATOM 813 C C . PRO A 1 102 ? -9.012 -3.382 21.807 1.00 94.50 102 PRO A C 1
ATOM 815 O O . PRO A 1 102 ? -8.537 -2.252 21.921 1.00 94.50 102 PRO A O 1
ATOM 818 N N . LEU A 1 103 ? -10.268 -3.649 22.162 1.00 92.06 103 LEU A N 1
ATOM 819 C CA . LEU A 1 103 ? -11.123 -2.663 22.816 1.00 92.06 103 LEU A CA 1
ATOM 820 C C . LEU A 1 103 ? -10.620 -2.414 24.240 1.00 92.06 103 LEU A C 1
ATOM 822 O O . LEU A 1 103 ? -10.403 -3.352 25.009 1.00 92.06 103 LEU A O 1
ATOM 826 N N . LYS A 1 104 ? -10.483 -1.138 24.607 1.00 88.62 104 LYS A N 1
ATOM 827 C CA . LYS A 1 104 ? -10.233 -0.748 25.996 1.00 88.62 104 LYS A CA 1
ATOM 828 C C . LYS A 1 104 ? -11.421 -1.167 26.871 1.00 88.62 104 LYS A C 1
ATOM 830 O O . LYS A 1 104 ? -12.573 -1.131 26.429 1.00 88.62 104 LYS A O 1
ATOM 835 N N . ARG A 1 105 ? -11.137 -1.572 28.113 1.00 83.31 105 ARG A N 1
ATOM 836 C CA . ARG A 1 105 ? -12.179 -1.913 29.092 1.00 83.31 105 ARG A CA 1
ATOM 837 C C . ARG A 1 105 ? -12.997 -0.667 29.421 1.00 83.31 105 ARG A C 1
ATOM 839 O O . ARG A 1 105 ? -12.443 0.416 29.576 1.00 83.31 105 ARG A O 1
ATOM 846 N N . VAL A 1 106 ? -14.310 -0.846 29.515 1.00 81.06 106 VAL A N 1
ATOM 847 C CA . VAL A 1 106 ? -15.242 0.203 29.927 1.00 81.06 106 VAL A CA 1
ATOM 848 C C . VAL A 1 106 ? -15.323 0.152 31.447 1.00 81.06 106 VAL A C 1
ATOM 850 O O . VAL A 1 106 ? -15.846 -0.818 31.997 1.00 81.06 106 VAL A O 1
ATOM 853 N N . ASN A 1 107 ? -14.780 1.160 32.126 1.00 70.62 107 ASN A N 1
ATOM 854 C CA . ASN A 1 107 ? -14.904 1.267 33.576 1.00 70.62 107 ASN A CA 1
ATOM 855 C C . ASN A 1 107 ? -16.177 2.051 33.897 1.00 70.62 107 ASN A C 1
ATOM 857 O O . ASN A 1 107 ? -16.269 3.236 33.609 1.00 70.62 107 ASN A O 1
ATOM 861 N N . SER A 1 108 ? -17.157 1.398 34.520 1.00 63.22 108 SER A N 1
ATOM 862 C CA . SER A 1 108 ? -18.410 2.038 34.943 1.00 63.22 108 SER A CA 1
ATOM 863 C C . SER A 1 108 ? -18.295 2.823 36.256 1.00 63.22 108 SER A C 1
ATOM 865 O O . SER A 1 108 ? -19.264 3.454 36.668 1.00 63.22 108 SER A O 1
ATOM 867 N N . LYS A 1 109 ? -17.145 2.746 36.942 1.00 65.25 109 LYS A N 1
ATOM 868 C CA . LYS A 1 109 ? -16.913 3.374 38.254 1.00 65.25 109 LYS A CA 1
ATOM 869 C C . LYS A 1 109 ? -16.053 4.636 38.213 1.00 65.25 109 LYS A C 1
ATOM 871 O O . LYS A 1 109 ? -16.157 5.436 39.136 1.00 65.25 109 LYS A O 1
ATOM 876 N N . ASP A 1 110 ? -15.249 4.820 37.171 1.00 60.88 110 ASP A N 1
ATOM 877 C CA . ASP A 1 110 ? -14.367 5.979 37.043 1.00 60.88 110 ASP A CA 1
ATOM 878 C C . ASP A 1 110 ? -15.010 7.014 36.118 1.00 60.88 110 ASP A C 1
ATOM 880 O O . ASP A 1 110 ? -15.689 6.657 35.153 1.00 60.88 110 ASP A O 1
ATOM 884 N N . ALA A 1 111 ? -14.803 8.302 36.402 1.00 61.22 111 ALA A N 1
ATOM 885 C CA . ALA A 1 111 ? -15.206 9.354 35.479 1.00 61.22 111 ALA A CA 1
ATOM 886 C C . ALA A 1 111 ? -14.515 9.129 34.118 1.00 61.22 111 ALA A C 1
ATOM 888 O O . ALA A 1 111 ? -13.325 8.795 34.100 1.00 61.22 111 ALA A O 1
ATOM 889 N N . PRO A 1 112 ? -15.225 9.300 32.986 1.00 62.81 112 PRO A N 1
ATOM 890 C CA . PRO A 1 112 ? -14.620 9.161 31.668 1.00 62.81 112 PRO A CA 1
ATOM 891 C C . PRO A 1 112 ? -13.423 10.111 31.565 1.00 62.81 112 PRO A C 1
ATOM 893 O O . PRO A 1 112 ? -13.551 11.320 31.767 1.00 62.81 112 PRO A O 1
ATOM 896 N N . SER A 1 113 ? -12.247 9.551 31.300 1.00 67.31 113 SER A N 1
ATOM 897 C 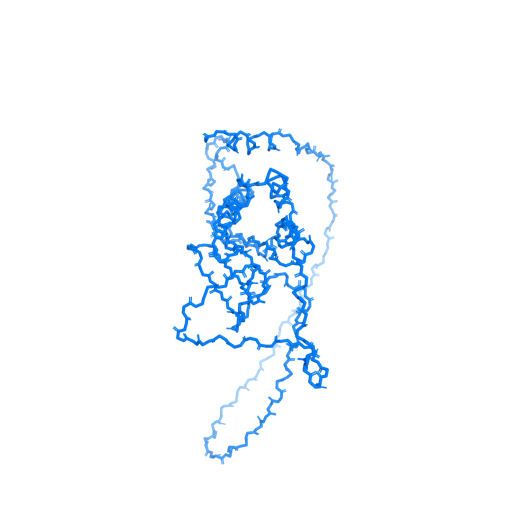CA . SER A 1 113 ? -11.027 10.307 31.026 1.00 67.31 113 SER A CA 1
ATOM 898 C C . SER A 1 113 ? -10.761 10.291 29.523 1.00 67.31 113 SER A C 1
ATOM 900 O O . SER A 1 113 ? -11.341 9.486 28.797 1.00 67.31 113 SER A O 1
ATOM 902 N N . ALA A 1 114 ? -9.851 11.142 29.040 1.00 67.94 114 ALA A N 1
ATOM 903 C CA . ALA A 1 114 ? -9.476 11.157 27.622 1.00 67.94 114 ALA A CA 1
ATOM 904 C C . ALA A 1 114 ? -9.011 9.778 27.103 1.00 67.94 114 ALA A C 1
ATOM 906 O O . ALA A 1 114 ? -9.151 9.485 25.919 1.00 67.94 114 ALA A O 1
ATOM 907 N N . ASP A 1 115 ? -8.502 8.918 27.993 1.00 70.62 115 ASP A N 1
ATOM 908 C CA . ASP A 1 115 ? -7.956 7.607 27.648 1.00 70.62 115 ASP A CA 1
ATOM 909 C C . ASP A 1 115 ? -8.849 6.419 28.024 1.00 70.62 115 ASP A C 1
ATOM 911 O O . ASP A 1 115 ? -8.555 5.298 27.587 1.00 70.62 115 ASP A O 1
ATOM 915 N N . THR A 1 116 ? -9.927 6.631 28.783 1.00 75.88 116 THR A N 1
ATOM 916 C CA . THR A 1 116 ? -10.800 5.559 29.284 1.00 75.88 116 THR A CA 1
ATOM 917 C C . THR A 1 116 ? -12.224 5.741 28.763 1.00 75.88 116 THR A C 1
ATOM 919 O O . THR A 1 116 ? -12.883 6.714 29.127 1.00 75.88 116 THR A O 1
ATOM 922 N N . PRO A 1 117 ? -12.741 4.803 27.950 1.00 79.19 117 PRO A N 1
ATOM 923 C CA . PRO A 1 117 ? -14.087 4.914 27.406 1.00 79.19 117 PRO A CA 1
ATOM 924 C C . PRO A 1 117 ? -15.149 4.753 28.494 1.00 79.19 117 PRO A C 1
ATOM 926 O O . PRO A 1 117 ? -15.131 3.779 29.248 1.00 79.19 117 PRO A O 1
ATOM 929 N N . GLY A 1 118 ? -16.127 5.659 28.509 1.00 80.00 118 GLY A N 1
ATOM 930 C CA . GLY A 1 118 ? -17.302 5.575 29.376 1.00 80.00 118 GLY A CA 1
ATOM 931 C C . GLY A 1 118 ? -18.367 4.601 28.860 1.00 80.00 118 GLY A C 1
ATOM 932 O O . GLY A 1 118 ? -19.262 4.204 29.600 1.00 80.00 118 GLY A O 1
ATOM 933 N N . SER A 1 119 ? -18.284 4.173 27.593 1.00 86.69 119 SER A N 1
ATOM 934 C CA . SER A 1 119 ? -19.200 3.184 27.007 1.00 86.69 119 SER A CA 1
ATOM 935 C C . SER A 1 119 ? -18.526 2.265 25.986 1.00 86.69 119 SER A C 1
ATOM 937 O O . SER A 1 119 ? -17.484 2.589 25.418 1.00 86.69 119 SER A O 1
ATOM 939 N N . LEU A 1 120 ? -19.156 1.126 25.673 1.00 88.31 120 LEU A N 1
ATOM 940 C CA . LEU A 1 120 ? -18.665 0.208 24.634 1.00 88.31 120 LEU A CA 1
ATOM 941 C C . LEU A 1 120 ? -18.652 0.861 23.241 1.00 88.31 120 LEU A C 1
ATOM 943 O O . LEU A 1 120 ? -17.765 0.595 22.429 1.00 88.31 120 LEU A O 1
ATOM 947 N N . THR A 1 121 ? -19.634 1.718 22.955 1.00 89.94 121 THR A N 1
ATOM 948 C CA . THR A 1 121 ? -19.701 2.478 21.699 1.00 89.94 121 THR A CA 1
ATOM 949 C C . THR A 1 121 ? -18.509 3.419 21.572 1.00 89.94 121 THR A C 1
ATOM 951 O O . THR A 1 121 ? -17.889 3.486 20.511 1.00 89.94 121 THR A O 1
ATOM 954 N N . GLU A 1 122 ? -18.149 4.086 22.665 1.00 89.31 122 GLU A N 1
ATOM 955 C CA . GLU A 1 122 ? -16.990 4.970 22.730 1.00 89.31 122 GLU A CA 1
ATOM 956 C C . GLU A 1 122 ? -15.676 4.187 22.624 1.00 89.31 122 GLU A C 1
ATOM 958 O O . GLU A 1 122 ? -14.825 4.533 21.811 1.00 89.31 122 GLU A O 1
ATOM 963 N N . ALA A 1 123 ? -15.555 3.054 23.326 1.00 89.75 123 ALA A N 1
ATOM 964 C CA . ALA A 1 123 ? -14.400 2.159 23.220 1.00 89.75 123 ALA A CA 1
ATOM 965 C C . ALA A 1 123 ? -14.160 1.706 21.771 1.00 89.75 123 ALA A C 1
ATOM 967 O O . ALA A 1 123 ? -13.025 1.664 21.297 1.00 89.75 123 ALA A O 1
ATOM 968 N N . ARG A 1 124 ? -15.238 1.399 21.037 1.00 91.56 124 ARG A N 1
ATOM 969 C CA . ARG A 1 124 ? -15.180 1.046 19.611 1.00 91.56 124 ARG A CA 1
ATOM 970 C C . ARG A 1 124 ? -14.790 2.229 18.732 1.00 91.56 124 ARG A C 1
ATOM 972 O O . ARG A 1 124 ? -14.089 2.019 17.746 1.00 91.56 124 ARG A O 1
ATOM 979 N N . ALA A 1 125 ? -15.251 3.438 19.044 1.00 92.00 125 ALA A N 1
ATOM 980 C CA . ALA A 1 125 ? -14.863 4.641 18.313 1.00 92.00 125 ALA A CA 1
ATOM 981 C C . ALA A 1 125 ? -13.362 4.923 18.486 1.00 92.00 125 ALA A C 1
ATOM 983 O O . ALA A 1 125 ? -12.657 5.005 17.481 1.00 92.00 125 ALA A O 1
ATOM 984 N N . MET A 1 126 ? -12.867 4.919 19.729 1.00 92.25 126 MET A N 1
ATOM 985 C CA . MET A 1 126 ? -11.440 5.077 20.036 1.00 92.25 126 MET A CA 1
ATOM 986 C C . MET A 1 126 ? -10.587 4.012 19.339 1.00 92.25 126 MET A C 1
ATOM 988 O O . MET A 1 126 ? -9.591 4.326 18.696 1.00 92.25 126 MET A O 1
ATOM 992 N N . ALA A 1 127 ? -10.991 2.738 19.409 1.00 94.19 127 ALA A N 1
ATOM 993 C CA . ALA A 1 127 ? -10.242 1.654 18.778 1.00 94.19 127 ALA A CA 1
ATOM 994 C C . ALA A 1 127 ? -10.220 1.756 17.244 1.00 94.19 127 ALA A C 1
ATOM 996 O O . ALA A 1 127 ? -9.240 1.354 16.624 1.00 94.19 127 ALA A O 1
ATOM 997 N N . ARG A 1 128 ? -1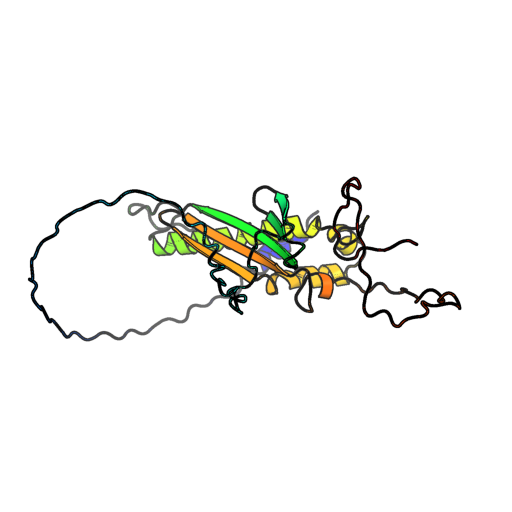1.273 2.296 16.611 1.00 95.06 128 ARG A N 1
ATOM 998 C CA . ARG A 1 128 ? -11.289 2.547 15.157 1.00 95.06 128 ARG A CA 1
ATOM 999 C C . ARG A 1 128 ? -10.326 3.651 14.762 1.00 95.06 128 ARG A C 1
ATOM 1001 O O . ARG A 1 128 ? -9.634 3.499 13.758 1.00 95.06 128 ARG A O 1
ATOM 1008 N N . GLU A 1 129 ? -10.308 4.740 15.518 1.00 94.88 129 GLU A N 1
ATOM 1009 C CA . GLU A 1 129 ? -9.392 5.852 15.283 1.00 94.88 129 GLU A CA 1
ATOM 1010 C C . GLU A 1 129 ? -7.941 5.403 15.462 1.00 94.88 129 GLU A C 1
ATOM 1012 O O . GLU A 1 129 ? -7.113 5.606 14.574 1.00 94.88 129 GLU A O 1
ATOM 1017 N N . GLU A 1 130 ? -7.662 4.670 16.540 1.00 95.50 130 GLU A N 1
ATOM 1018 C CA . GLU A 1 130 ? -6.332 4.132 16.804 1.00 95.50 130 GLU A CA 1
ATOM 1019 C C . GLU A 1 130 ? -5.907 3.104 15.747 1.00 95.50 130 GLU A C 1
ATOM 1021 O O . GLU A 1 130 ? -4.791 3.172 15.232 1.00 95.50 130 GLU A O 1
ATOM 1026 N N . ALA A 1 131 ? -6.806 2.200 15.337 1.00 96.44 131 ALA A N 1
ATOM 1027 C CA . ALA A 1 131 ? -6.531 1.258 14.252 1.00 96.44 131 ALA A CA 1
ATOM 1028 C C . ALA A 1 131 ? -6.209 1.988 12.942 1.00 96.44 131 ALA A C 1
ATOM 1030 O O . ALA A 1 131 ? -5.277 1.601 12.240 1.00 96.44 131 ALA A O 1
ATOM 1031 N N . HIS A 1 132 ? -6.942 3.059 12.625 1.00 96.62 132 HIS A N 1
ATOM 1032 C CA . HIS A 1 132 ? -6.691 3.876 11.441 1.00 96.62 132 HIS A CA 1
ATOM 1033 C C . HIS A 1 132 ? -5.338 4.585 11.507 1.00 96.62 132 HIS A C 1
ATOM 1035 O O . HIS A 1 132 ? -4.569 4.526 10.548 1.00 96.62 132 HIS A O 1
ATOM 1041 N N . ARG A 1 133 ? -5.013 5.202 12.647 1.00 96.19 133 ARG A N 1
ATOM 1042 C CA . ARG A 1 133 ? -3.735 5.883 12.879 1.00 96.19 133 ARG A CA 1
ATOM 1043 C C . ARG A 1 133 ? -2.550 4.925 12.734 1.00 96.19 133 ARG A C 1
ATOM 1045 O O . ARG A 1 133 ? -1.595 5.235 12.022 1.00 96.19 133 ARG A O 1
ATOM 1052 N N . LEU A 1 134 ? -2.625 3.754 13.371 1.00 97.00 134 LEU A N 1
ATOM 1053 C CA . LEU A 1 134 ? -1.589 2.720 13.303 1.00 97.00 134 LEU A CA 1
ATOM 1054 C C . LEU A 1 134 ? -1.446 2.148 11.889 1.00 97.00 134 LEU A C 1
ATOM 1056 O O . LEU A 1 134 ? -0.325 2.019 11.399 1.00 97.00 134 LEU A O 1
ATOM 1060 N N . ALA A 1 135 ? -2.562 1.851 11.218 1.00 96.81 135 ALA A N 1
ATOM 1061 C CA . ALA A 1 135 ? -2.548 1.332 9.853 1.00 96.81 135 ALA A CA 1
ATOM 1062 C C . ALA A 1 135 ? -1.934 2.350 8.887 1.00 96.81 135 ALA A C 1
ATOM 1064 O O . ALA A 1 135 ? -1.048 2.004 8.113 1.00 96.81 135 ALA A O 1
ATOM 1065 N N . MET A 1 136 ? -2.323 3.623 8.974 1.00 96.75 136 MET A N 1
ATOM 1066 C CA . MET A 1 136 ? -1.747 4.671 8.133 1.00 96.75 136 MET A CA 1
ATOM 1067 C C . MET A 1 136 ? -0.239 4.817 8.368 1.00 96.75 136 MET A C 1
ATOM 1069 O O . MET A 1 136 ? 0.538 4.861 7.416 1.00 96.75 136 MET A O 1
ATOM 1073 N N . GLY A 1 137 ? 0.190 4.825 9.636 1.00 95.81 137 GLY A N 1
ATOM 1074 C CA . GLY A 1 137 ? 1.605 4.893 9.998 1.00 95.81 137 GLY A CA 1
ATOM 1075 C C . GLY A 1 137 ? 2.421 3.745 9.401 1.00 95.81 137 GLY A C 1
ATOM 1076 O O . GLY A 1 137 ? 3.453 3.993 8.776 1.00 95.81 137 GLY A O 1
ATOM 1077 N N . ARG A 1 138 ? 1.937 2.502 9.526 1.00 96.38 138 ARG A N 1
ATOM 1078 C CA . ARG A 1 138 ? 2.619 1.326 8.963 1.00 96.38 138 ARG A CA 1
ATOM 1079 C C . ARG A 1 138 ? 2.629 1.321 7.443 1.00 96.38 138 ARG A C 1
ATOM 1081 O O . ARG A 1 138 ? 3.674 1.071 6.849 1.00 96.38 138 ARG A O 1
ATOM 1088 N N . LEU A 1 139 ? 1.505 1.661 6.815 1.00 96.38 139 LEU A N 1
ATOM 1089 C CA . LEU A 1 139 ? 1.406 1.726 5.360 1.00 96.38 139 LEU A CA 1
ATOM 1090 C C . LEU A 1 139 ? 2.431 2.708 4.779 1.00 96.38 139 LEU A C 1
ATOM 1092 O O . LEU A 1 139 ? 3.151 2.362 3.849 1.00 96.38 139 LEU A O 1
ATOM 1096 N N . PHE A 1 140 ? 2.550 3.906 5.359 1.00 95.94 140 PHE A N 1
ATOM 1097 C CA . PHE A 1 140 ? 3.509 4.913 4.898 1.00 95.94 140 PHE A CA 1
ATOM 1098 C C . PHE A 1 140 ? 4.956 4.604 5.286 1.00 95.94 140 PHE A C 1
ATOM 1100 O O . PHE A 1 140 ? 5.878 5.018 4.584 1.00 95.94 140 PHE A O 1
ATOM 1107 N N . GLN A 1 141 ? 5.186 3.870 6.374 1.00 95.56 141 GLN A N 1
ATOM 1108 C CA . GLN A 1 141 ? 6.515 3.356 6.691 1.00 95.56 141 GLN A CA 1
ATOM 1109 C C . GLN A 1 141 ? 6.974 2.337 5.643 1.00 95.56 141 GLN A C 1
ATOM 1111 O O . GLN A 1 141 ? 8.091 2.447 5.142 1.00 95.56 141 GLN A O 1
ATOM 1116 N N . ALA A 1 142 ? 6.107 1.394 5.275 1.00 96.00 142 ALA A N 1
ATOM 1117 C CA . ALA A 1 142 ? 6.386 0.427 4.222 1.00 96.00 142 ALA A CA 1
ATOM 1118 C C . ALA A 1 142 ? 6.527 1.096 2.850 1.00 96.00 142 ALA A C 1
ATOM 1120 O O . ALA A 1 142 ? 7.425 0.747 2.091 1.00 96.00 142 ALA A O 1
ATOM 1121 N N . LEU A 1 143 ? 5.697 2.107 2.565 1.00 96.12 143 LEU A N 1
ATOM 1122 C CA . LEU A 1 143 ? 5.767 2.879 1.328 1.00 96.12 143 LEU A CA 1
ATOM 1123 C C . LEU A 1 143 ? 7.152 3.494 1.113 1.00 96.12 143 LEU A C 1
ATOM 1125 O O . LEU A 1 143 ? 7.642 3.472 -0.004 1.00 96.12 143 LEU A O 1
ATOM 1129 N N . LYS A 1 144 ? 7.810 4.004 2.161 1.00 94.62 144 LYS A N 1
ATOM 1130 C CA . LYS A 1 144 ? 9.164 4.579 2.046 1.00 94.62 144 LYS A CA 1
ATOM 1131 C C . LYS A 1 144 ? 10.188 3.570 1.529 1.00 94.62 144 LYS A C 1
ATOM 1133 O O . LYS A 1 144 ? 11.028 3.927 0.716 1.00 94.62 144 LYS A O 1
ATOM 1138 N N . GLN A 1 145 ? 10.090 2.324 1.983 1.00 94.81 145 GLN A N 1
ATOM 1139 C CA . GLN A 1 145 ? 10.982 1.232 1.585 1.00 94.81 145 GLN A CA 1
ATOM 1140 C C . GLN A 1 145 ? 10.511 0.517 0.312 1.00 94.81 145 GLN A C 1
ATOM 1142 O O . GLN A 1 145 ? 11.098 -0.482 -0.096 1.00 94.81 145 GLN A O 1
ATOM 1147 N N . PHE A 1 146 ? 9.426 0.988 -0.304 1.00 95.75 146 PHE A N 1
ATOM 1148 C CA . PHE A 1 146 ? 8.850 0.344 -1.469 1.00 95.75 146 PHE A CA 1
ATOM 1149 C C . PHE A 1 146 ? 9.792 0.491 -2.677 1.00 95.75 146 PHE A C 1
ATOM 1151 O O . PHE A 1 146 ? 10.196 1.621 -2.984 1.00 95.75 146 PHE A O 1
ATOM 1158 N N . PRO A 1 147 ? 10.145 -0.613 -3.363 1.00 95.00 147 PRO A N 1
ATOM 1159 C CA . PRO A 1 147 ? 11.092 -0.576 -4.466 1.00 95.00 147 PRO A CA 1
ATOM 1160 C C . PRO A 1 147 ? 10.423 -0.010 -5.721 1.00 95.00 147 PRO A C 1
ATOM 1162 O O . PRO A 1 147 ? 9.450 -0.560 -6.249 1.00 95.00 147 PRO A O 1
ATOM 1165 N N . VAL A 1 148 ? 10.943 1.119 -6.194 1.00 94.69 148 VAL A N 1
ATOM 1166 C CA . VAL A 1 148 ? 10.454 1.779 -7.406 1.00 94.69 148 VAL A CA 1
ATOM 1167 C C . VAL A 1 148 ? 11.266 1.319 -8.604 1.00 94.69 148 VAL A C 1
ATOM 1169 O O . VAL A 1 148 ? 10.683 0.902 -9.598 1.00 94.69 148 VAL A O 1
ATOM 1172 N N . GLU A 1 149 ? 12.587 1.334 -8.478 1.00 93.12 149 GLU A N 1
ATOM 1173 C CA . GLU A 1 149 ? 13.545 0.861 -9.480 1.00 93.12 149 GLU A CA 1
ATOM 1174 C C . GLU A 1 149 ? 14.465 -0.181 -8.828 1.00 93.12 149 GLU A C 1
ATOM 1176 O O . GLU A 1 149 ? 14.327 -0.470 -7.637 1.00 93.12 149 GLU A O 1
ATOM 1181 N N . ALA A 1 150 ? 15.385 -0.776 -9.591 1.00 90.69 150 ALA A N 1
ATOM 1182 C CA . ALA A 1 150 ? 16.272 -1.826 -9.076 1.00 90.69 150 ALA A CA 1
ATOM 1183 C C . ALA A 1 150 ? 17.140 -1.352 -7.892 1.00 90.69 150 ALA A C 1
ATOM 1185 O O . ALA A 1 150 ? 17.413 -2.125 -6.974 1.00 90.69 150 ALA A O 1
ATOM 1186 N N . ASP A 1 151 ? 17.535 -0.081 -7.903 1.00 91.56 151 ASP A N 1
ATOM 1187 C CA . ASP A 1 151 ? 18.415 0.574 -6.934 1.00 91.56 151 ASP A CA 1
ATOM 1188 C C . ASP A 1 151 ? 17.733 1.718 -6.162 1.00 91.56 151 ASP A C 1
ATOM 1190 O O . ASP A 1 151 ? 18.326 2.268 -5.234 1.00 91.56 151 ASP A O 1
ATOM 1194 N N . LYS A 1 152 ? 16.479 2.061 -6.497 1.00 94.50 152 LYS A N 1
ATOM 1195 C CA . LYS A 1 152 ? 15.754 3.185 -5.886 1.00 94.50 152 LYS A CA 1
ATOM 1196 C C . LYS A 1 152 ? 14.471 2.772 -5.191 1.00 94.50 152 LYS A C 1
ATOM 1198 O O . LYS A 1 152 ? 13.596 2.107 -5.751 1.00 94.50 152 LYS A O 1
ATOM 1203 N N . THR A 1 153 ? 14.308 3.286 -3.980 1.00 96.25 153 THR A N 1
ATOM 1204 C CA . THR A 1 153 ? 13.055 3.242 -3.223 1.00 96.25 153 THR A CA 1
ATOM 1205 C C . THR A 1 153 ? 12.296 4.563 -3.331 1.00 96.25 153 THR A C 1
ATOM 1207 O O . THR A 1 153 ? 12.829 5.581 -3.779 1.00 96.25 153 THR A O 1
ATOM 1210 N N . VAL A 1 154 ? 11.048 4.579 -2.859 1.00 95.62 154 VAL A N 1
ATOM 1211 C CA . VAL A 1 154 ? 10.287 5.829 -2.696 1.00 95.62 154 VAL A CA 1
ATOM 1212 C C . VAL A 1 154 ? 11.044 6.825 -1.816 1.00 95.62 154 VAL A C 1
ATOM 1214 O O . VAL A 1 154 ? 11.029 8.014 -2.118 1.00 95.62 154 VAL A O 1
ATOM 1217 N N . LEU A 1 155 ? 11.721 6.368 -0.756 1.00 96.12 155 LEU A N 1
ATOM 1218 C CA . LEU A 1 155 ? 12.506 7.245 0.112 1.00 96.12 155 LEU A CA 1
ATOM 1219 C C . LEU A 1 155 ? 13.635 7.938 -0.657 1.00 96.12 155 LEU A C 1
ATOM 1221 O O . LEU A 1 155 ? 13.755 9.154 -0.543 1.00 96.12 155 LEU A O 1
ATOM 1225 N N . ASN A 1 156 ? 14.391 7.199 -1.476 1.00 95.75 156 ASN A N 1
ATOM 1226 C CA . ASN A 1 156 ? 15.456 7.788 -2.297 1.00 95.75 156 ASN A CA 1
ATOM 1227 C C . ASN A 1 156 ? 14.895 8.884 -3.212 1.00 95.75 156 ASN A C 1
ATOM 1229 O O . ASN A 1 156 ? 15.407 9.997 -3.241 1.00 95.75 156 ASN A O 1
ATOM 1233 N N . LEU A 1 157 ? 13.768 8.615 -3.877 1.00 93.94 157 LEU A N 1
ATOM 1234 C CA . LEU A 1 157 ? 13.122 9.603 -4.745 1.00 93.94 157 LEU A CA 1
ATOM 1235 C C . LEU A 1 157 ? 12.588 10.823 -3.978 1.00 93.94 157 LEU A C 1
ATOM 1237 O O . LEU A 1 157 ? 12.580 11.925 -4.519 1.00 93.94 157 LEU A O 1
ATOM 1241 N N . MET A 1 158 ? 12.123 10.652 -2.735 1.00 94.69 158 MET A N 1
ATOM 1242 C CA . MET A 1 158 ? 11.683 11.772 -1.890 1.00 94.69 158 MET A CA 1
ATOM 1243 C C . MET A 1 158 ? 12.849 12.669 -1.466 1.00 94.69 158 MET A C 1
ATOM 1245 O O . MET A 1 158 ? 12.647 13.866 -1.290 1.00 94.69 158 MET A O 1
ATOM 1249 N N . GLU A 1 159 ? 14.037 12.096 -1.274 1.00 94.31 159 GLU A N 1
ATOM 1250 C CA . GLU A 1 159 ? 15.258 12.838 -0.943 1.00 94.31 159 GLU A CA 1
ATOM 1251 C C . GLU A 1 159 ? 15.827 13.565 -2.170 1.00 94.31 159 GLU A C 1
ATOM 1253 O O . GLU A 1 159 ? 16.335 14.676 -2.043 1.00 94.31 159 GLU A O 1
ATOM 1258 N N . GLU A 1 160 ? 15.687 12.974 -3.360 1.00 92.81 160 GLU A N 1
ATOM 1259 C CA . GLU A 1 160 ? 16.137 13.551 -4.632 1.00 92.81 160 GLU A CA 1
ATOM 1260 C C . GLU A 1 160 ? 15.191 14.638 -5.180 1.00 92.81 160 GLU A C 1
ATOM 1262 O O . GLU A 1 160 ? 15.626 15.510 -5.933 1.00 92.81 160 GLU A O 1
ATOM 1267 N N . ASN A 1 161 ? 13.894 14.595 -4.848 1.00 91.88 161 ASN A N 1
ATOM 1268 C CA . ASN A 1 161 ? 12.882 15.457 -5.461 1.00 91.88 161 ASN A CA 1
ATOM 1269 C C . ASN A 1 161 ? 11.840 15.979 -4.450 1.00 91.88 161 ASN A C 1
ATOM 1271 O O . ASN A 1 161 ? 10.894 15.286 -4.066 1.00 91.88 161 ASN A O 1
ATOM 1275 N N . GLU A 1 162 ? 11.950 17.264 -4.100 1.00 89.62 162 GLU A N 1
ATOM 1276 C CA . GLU A 1 162 ? 11.033 17.952 -3.176 1.00 89.62 162 GLU A CA 1
ATOM 1277 C C . GLU A 1 162 ? 9.580 17.984 -3.689 1.00 89.62 162 GLU A C 1
ATOM 1279 O O . GLU A 1 162 ? 8.623 17.819 -2.926 1.00 89.62 162 GLU A O 1
ATOM 1284 N N . SER A 1 163 ? 9.381 18.127 -5.004 1.00 89.62 163 SER A N 1
ATOM 1285 C CA . SER A 1 163 ? 8.034 18.105 -5.586 1.00 89.62 163 SER A CA 1
ATOM 1286 C C . SER A 1 163 ? 7.368 16.739 -5.412 1.00 89.62 163 SER A C 1
ATOM 1288 O O . SER A 1 163 ? 6.178 16.663 -5.094 1.00 89.62 163 SER A O 1
ATOM 1290 N N . PHE A 1 164 ? 8.145 15.658 -5.529 1.00 92.12 164 PHE A N 1
ATOM 1291 C CA . PHE A 1 164 ? 7.671 14.305 -5.271 1.00 92.12 164 PHE A CA 1
ATOM 1292 C C . PHE A 1 164 ? 7.342 14.106 -3.788 1.00 92.12 164 PHE A C 1
ATOM 1294 O O . PHE A 1 164 ? 6.293 13.548 -3.464 1.00 92.12 164 PHE A O 1
ATOM 1301 N N . GLN A 1 165 ? 8.157 14.647 -2.878 1.00 92.44 165 GLN A N 1
ATOM 1302 C CA . GLN A 1 165 ? 7.878 14.627 -1.440 1.00 92.44 165 GLN A CA 1
ATOM 1303 C C . GLN A 1 165 ? 6.501 15.235 -1.108 1.00 92.44 165 GLN A C 1
ATOM 1305 O O . GLN A 1 165 ? 5.731 14.644 -0.342 1.00 92.44 165 GLN A O 1
ATOM 1310 N N . MET A 1 166 ? 6.149 16.369 -1.725 1.00 89.69 166 MET A N 1
ATOM 1311 C CA . MET A 1 166 ? 4.822 16.980 -1.572 1.00 89.69 166 MET A CA 1
ATOM 1312 C C . MET A 1 166 ? 3.697 16.088 -2.116 1.00 89.69 166 MET A C 1
ATOM 1314 O O . MET A 1 166 ? 2.633 15.983 -1.498 1.00 89.69 166 MET A O 1
ATOM 1318 N N . GLN A 1 167 ? 3.911 15.426 -3.257 1.00 90.81 167 GLN A N 1
ATOM 1319 C CA . GLN A 1 167 ? 2.921 14.519 -3.845 1.00 90.81 167 GLN A CA 1
ATOM 1320 C C . GLN A 1 167 ? 2.696 13.267 -2.989 1.00 90.81 167 GLN A C 1
ATOM 1322 O O . GLN A 1 167 ? 1.548 12.860 -2.801 1.00 90.81 167 GLN A O 1
ATOM 1327 N N . VAL A 1 168 ? 3.757 12.704 -2.401 1.00 91.25 168 VAL A N 1
ATOM 1328 C CA . VAL A 1 168 ? 3.658 11.594 -1.439 1.00 91.25 168 VAL A CA 1
ATOM 1329 C C . VAL A 1 168 ? 2.848 12.010 -0.208 1.00 91.25 168 VAL A C 1
ATOM 1331 O O . VAL A 1 168 ? 2.037 11.224 0.281 1.00 91.25 168 VAL A O 1
ATOM 1334 N N . GLY A 1 169 ? 2.983 13.257 0.260 1.00 87.75 169 GLY A N 1
ATOM 1335 C CA . GLY A 1 169 ? 2.154 13.798 1.345 1.00 87.75 169 GLY A CA 1
ATOM 1336 C C . GLY A 1 169 ? 0.649 13.741 1.046 1.00 87.75 169 GLY A C 1
ATOM 1337 O O . GLY A 1 169 ? -0.143 13.402 1.923 1.00 87.75 169 GLY A O 1
ATOM 1338 N N . ARG A 1 170 ? 0.255 13.973 -0.213 1.00 89.69 170 ARG A N 1
ATOM 1339 C CA . ARG A 1 170 ? -1.143 13.895 -0.687 1.00 89.69 170 ARG A CA 1
ATOM 1340 C C . ARG A 1 170 ? -1.629 12.470 -0.944 1.00 89.69 170 ARG A C 1
ATOM 1342 O O . ARG A 1 170 ? -2.801 12.253 -1.244 1.00 89.69 170 ARG A O 1
ATOM 1349 N N . LEU A 1 171 ? -0.746 11.478 -0.860 1.00 90.69 171 LEU A N 1
ATOM 1350 C CA . LEU A 1 171 ? -1.115 10.088 -1.100 1.00 90.69 171 LEU A CA 1
ATOM 1351 C C . LEU A 1 171 ? -2.023 9.536 0.011 1.00 90.69 171 LEU A C 1
ATOM 1353 O O . LEU A 1 171 ? -2.736 8.560 -0.213 1.00 90.69 171 LEU A O 1
ATOM 1357 N N . GLN A 1 172 ? -2.035 10.174 1.188 1.00 90.25 172 GLN A N 1
ATOM 1358 C CA . GLN A 1 172 ? -2.904 9.803 2.310 1.00 90.25 172 GLN A CA 1
ATOM 1359 C C . GLN A 1 172 ? -4.383 9.834 1.905 1.00 90.25 172 GLN A C 1
ATOM 1361 O O . GLN A 1 172 ? -5.121 8.901 2.217 1.00 90.25 172 GLN A O 1
ATOM 1366 N N . ASP A 1 173 ? -4.778 10.824 1.101 1.00 90.62 173 ASP A N 1
ATOM 1367 C CA . ASP A 1 173 ? -6.147 10.991 0.591 1.00 90.62 173 ASP A CA 1
ATOM 1368 C C . ASP A 1 173 ? -6.551 9.899 -0.415 1.00 90.62 173 ASP A C 1
ATOM 1370 O O . ASP A 1 173 ? -7.725 9.732 -0.754 1.00 90.62 173 ASP A O 1
ATOM 1374 N N . ARG A 1 174 ? -5.568 9.145 -0.918 1.00 91.62 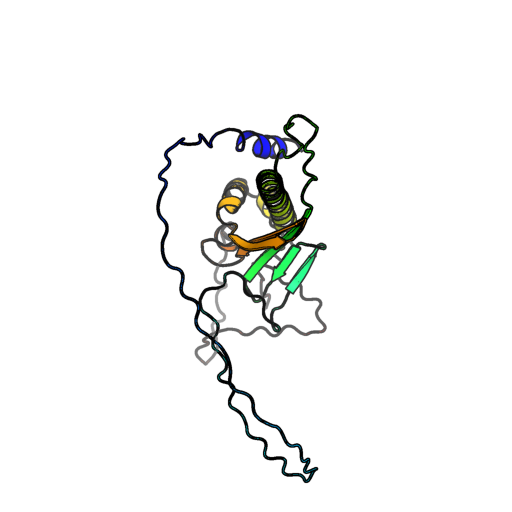174 ARG A N 1
ATOM 1375 C CA . ARG A 1 174 ? -5.754 8.078 -1.907 1.00 91.62 174 ARG A CA 1
ATOM 1376 C C . ARG A 1 174 ? -5.813 6.692 -1.274 1.00 91.62 174 ARG A C 1
ATOM 1378 O O . ARG A 1 174 ? -6.159 5.731 -1.964 1.00 91.62 174 ARG A O 1
ATOM 1385 N N . VAL A 1 175 ? -5.512 6.580 0.021 1.00 94.12 175 VAL A N 1
ATOM 1386 C CA . VAL A 1 175 ? -5.630 5.328 0.769 1.00 94.12 175 VAL A CA 1
ATOM 1387 C C . VAL A 1 175 ? -7.101 4.953 0.905 1.00 94.12 175 VAL A C 1
ATOM 1389 O O . VAL A 1 175 ? -7.972 5.778 1.181 1.00 94.12 175 VAL A O 1
ATOM 1392 N N . ARG A 1 176 ? -7.396 3.674 0.691 1.00 93.50 176 ARG A N 1
ATOM 1393 C CA . ARG A 1 176 ? -8.752 3.134 0.719 1.00 93.50 176 ARG A CA 1
ATOM 1394 C C . ARG A 1 176 ? -8.864 2.066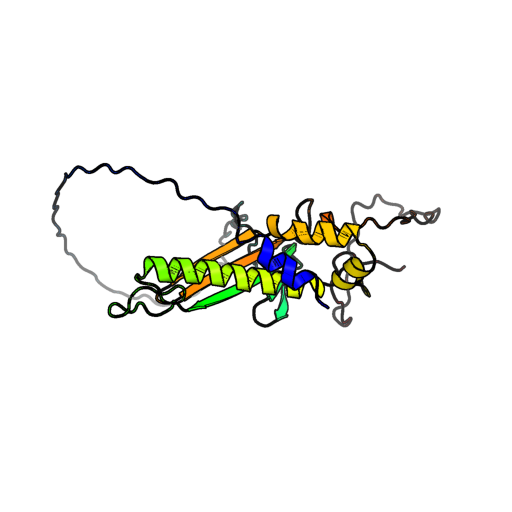 1.791 1.00 93.50 176 ARG A C 1
ATOM 1396 O O . ARG A 1 176 ? -7.949 1.277 2.007 1.00 93.50 176 ARG A O 1
ATOM 1403 N N . ILE A 1 177 ? -10.016 2.022 2.448 1.00 92.44 177 ILE A N 1
ATOM 1404 C CA . ILE A 1 177 ? -10.337 0.944 3.379 1.00 92.44 177 ILE A CA 1
ATOM 1405 C C . ILE A 1 177 ? -10.699 -0.282 2.549 1.00 92.44 177 ILE A C 1
ATOM 1407 O O . ILE A 1 177 ? -11.679 -0.262 1.809 1.00 92.44 177 ILE A O 1
ATOM 1411 N N . LYS A 1 178 ? -9.903 -1.340 2.684 1.00 88.06 178 LYS A N 1
ATOM 1412 C CA . LYS A 1 178 ? -10.158 -2.640 2.064 1.00 88.06 178 LYS A CA 1
ATOM 1413 C C . LYS A 1 178 ? -11.183 -3.429 2.868 1.00 88.06 178 LYS A C 1
ATOM 1415 O O . LYS A 1 178 ? -12.131 -3.975 2.316 1.00 88.06 178 LYS A O 1
ATOM 1420 N N . SER A 1 179 ? -10.997 -3.489 4.184 1.00 90.44 179 SER A N 1
ATOM 1421 C CA . SER A 1 179 ? -11.897 -4.203 5.084 1.00 90.44 179 SER A CA 1
ATOM 1422 C C . SER A 1 179 ? -11.940 -3.511 6.446 1.00 90.44 179 SER A C 1
ATOM 1424 O O . SER A 1 179 ? -10.968 -2.902 6.898 1.00 90.44 179 SER A O 1
ATOM 1426 N N . ARG A 1 180 ? -13.095 -3.577 7.108 1.00 91.94 180 ARG A N 1
ATOM 1427 C CA . ARG A 1 180 ? -13.261 -3.149 8.497 1.00 91.94 180 ARG A CA 1
ATOM 1428 C C . ARG A 1 180 ? -14.118 -4.180 9.205 1.00 91.94 180 ARG A C 1
ATOM 1430 O O . ARG A 1 180 ? -15.236 -4.451 8.777 1.00 91.94 180 ARG A O 1
ATOM 1437 N N . ARG A 1 181 ? -13.609 -4.734 10.301 1.00 91.75 181 ARG A N 1
ATOM 1438 C CA . ARG A 1 181 ? -14.328 -5.702 11.131 1.00 91.75 181 ARG A CA 1
ATOM 1439 C C . ARG A 1 181 ? -14.331 -5.218 12.571 1.00 91.75 181 ARG A C 1
ATOM 1441 O O . ARG A 1 181 ? -13.344 -4.688 13.071 1.00 91.75 181 ARG A O 1
ATOM 1448 N N . THR A 1 182 ? -15.464 -5.349 13.242 1.00 91.06 182 THR A N 1
ATOM 1449 C CA . THR A 1 182 ? -15.572 -5.105 14.683 1.00 91.06 182 THR A CA 1
ATOM 1450 C C . THR A 1 182 ? -16.041 -6.409 15.300 1.00 91.06 182 THR A C 1
ATOM 1452 O O . THR A 1 182 ? -17.158 -6.837 15.027 1.00 91.06 182 THR A O 1
ATOM 1455 N N . GLY A 1 183 ? -15.160 -7.053 16.058 1.00 86.81 183 GLY A N 1
ATOM 1456 C CA . GLY A 1 183 ? -15.461 -8.285 16.773 1.00 86.81 183 GLY A CA 1
ATOM 1457 C C . GLY A 1 183 ? -15.831 -8.022 18.229 1.00 86.81 183 GLY A C 1
ATOM 1458 O O . GLY A 1 183 ? -15.887 -6.878 18.698 1.00 86.81 183 GLY A O 1
ATOM 1459 N N . GLU A 1 184 ? -16.046 -9.105 18.965 1.00 83.62 184 GLU A N 1
ATOM 1460 C CA . GLU A 1 184 ? -16.146 -9.072 20.420 1.00 83.62 184 GLU A CA 1
ATOM 1461 C C . GLU A 1 184 ? -14.753 -8.792 20.998 1.00 83.62 184 GLU A C 1
ATOM 1463 O O . GLU A 1 184 ? -13.867 -9.640 20.986 1.00 83.62 184 GLU A O 1
ATOM 1468 N N . GLY A 1 185 ? -14.522 -7.551 21.429 1.00 90.44 185 GLY A N 1
ATOM 1469 C CA . GLY A 1 185 ? -13.268 -7.158 22.075 1.00 90.44 185 GLY A CA 1
ATOM 1470 C C . GLY A 1 185 ? -12.173 -6.621 21.153 1.00 90.44 185 GLY A C 1
ATOM 1471 O O . GLY A 1 185 ? -11.107 -6.284 21.658 1.00 90.44 185 GLY A O 1
ATOM 1472 N N . TYR A 1 186 ? -12.401 -6.462 19.843 1.00 94.19 186 TYR A N 1
ATOM 1473 C CA . TYR A 1 186 ? -11.413 -5.830 18.957 1.00 94.19 186 TYR A CA 1
ATOM 1474 C C . TYR A 1 186 ? -12.021 -5.103 17.750 1.00 94.19 186 TYR A C 1
ATOM 1476 O O . TYR A 1 186 ? -13.156 -5.347 17.332 1.00 94.19 186 TYR A O 1
ATOM 1484 N N . VAL A 1 187 ? -11.213 -4.233 17.147 1.00 95.69 187 VAL A N 1
ATOM 1485 C CA . VAL A 1 187 ? -11.434 -3.643 15.825 1.00 95.69 187 VAL A CA 1
ATOM 1486 C C . VAL A 1 187 ? -10.283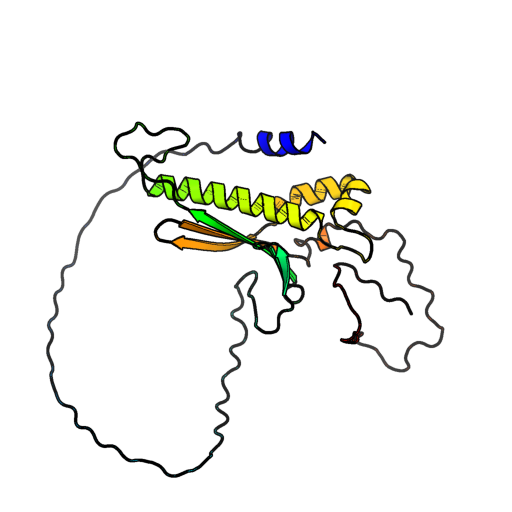 -4.060 14.920 1.00 95.69 187 VAL A C 1
ATOM 1488 O O . VAL A 1 187 ? -9.126 -3.846 15.263 1.00 95.69 187 VAL A O 1
ATOM 1491 N N . ALA A 1 188 ? -10.601 -4.642 13.767 1.00 95.62 188 ALA A N 1
ATOM 1492 C CA . ALA A 1 188 ? -9.639 -4.921 12.712 1.00 95.62 188 ALA A CA 1
ATOM 1493 C C . ALA A 1 188 ? -9.887 -3.998 11.513 1.00 95.62 188 ALA A C 1
ATOM 1495 O O . ALA A 1 188 ? -11.035 -3.769 11.111 1.00 95.62 188 ALA A O 1
ATOM 1496 N N . LEU A 1 189 ? -8.809 -3.462 10.954 1.00 95.81 189 LEU A N 1
ATOM 1497 C CA . LEU A 1 189 ? -8.822 -2.548 9.824 1.00 95.81 189 LEU A CA 1
ATOM 1498 C C . LEU A 1 189 ? -7.761 -2.967 8.811 1.00 95.81 189 LEU A C 1
ATOM 1500 O O . LEU A 1 189 ? -6.597 -3.143 9.164 1.00 95.81 189 LEU A O 1
ATOM 1504 N N . GLU A 1 190 ? -8.166 -3.052 7.550 1.00 95.44 190 GLU A N 1
ATOM 1505 C CA . GLU A 1 190 ? -7.262 -3.209 6.419 1.00 95.44 190 GLU A CA 1
ATOM 1506 C C . GLU A 1 190 ? -7.296 -1.949 5.557 1.00 95.44 190 GLU A C 1
ATOM 1508 O O . GLU A 1 190 ? -8.356 -1.554 5.057 1.00 95.44 190 GLU A O 1
ATOM 1513 N N . LEU A 1 191 ? -6.132 -1.332 5.366 1.00 96.31 191 LEU A N 1
ATOM 1514 C CA . LEU A 1 191 ? -5.944 -0.203 4.457 1.00 96.31 191 LEU A CA 1
ATOM 1515 C C . LEU A 1 191 ? -5.144 -0.648 3.239 1.00 96.31 191 LEU A C 1
ATOM 1517 O O . LEU A 1 191 ? -4.213 -1.437 3.369 1.00 96.31 191 LEU A O 1
ATOM 1521 N N . GLY A 1 192 ? -5.502 -0.123 2.071 1.00 95.25 192 GLY A N 1
ATOM 1522 C CA . GLY A 1 192 ? -4.856 -0.412 0.800 1.00 95.25 192 GLY A CA 1
ATOM 1523 C C . GLY A 1 192 ? -4.551 0.851 0.003 1.00 95.25 192 GLY A C 1
ATOM 1524 O O . GLY A 1 192 ? -5.283 1.842 0.056 1.00 95.25 192 GLY A O 1
ATOM 1525 N N . LEU A 1 193 ? -3.473 0.790 -0.765 1.00 95.38 193 LEU A N 1
ATOM 1526 C CA . LEU A 1 193 ? -3.015 1.810 -1.693 1.00 95.38 193 LEU A CA 1
ATOM 1527 C C . LEU A 1 193 ? -2.735 1.141 -3.039 1.00 95.38 193 LEU A C 1
ATOM 1529 O O . LEU A 1 193 ? -1.975 0.176 -3.109 1.00 95.38 193 LEU A O 1
ATOM 1533 N N . TYR A 1 194 ? -3.325 1.663 -4.111 1.00 95.12 194 TYR A N 1
ATOM 1534 C CA . TYR A 1 194 ? -3.046 1.169 -5.457 1.00 95.12 194 TYR A CA 1
ATOM 1535 C C . TYR A 1 194 ? -1.622 1.525 -5.892 1.00 95.12 194 TYR A C 1
ATOM 1537 O O . TYR A 1 194 ? -1.144 2.635 -5.662 1.00 95.12 194 TYR A O 1
ATOM 1545 N N . LEU A 1 195 ? -0.952 0.587 -6.556 1.00 94.12 195 LEU A N 1
ATOM 1546 C CA . LEU A 1 195 ? 0.345 0.819 -7.187 1.00 94.12 195 LEU A CA 1
ATOM 1547 C C . LEU A 1 195 ? 0.173 1.515 -8.536 1.00 94.12 195 LEU A C 1
ATOM 1549 O O . LEU A 1 195 ? 0.928 2.427 -8.851 1.00 94.12 195 LEU A O 1
ATOM 1553 N N . TYR A 1 196 ? -0.850 1.127 -9.299 1.00 88.88 196 TYR A N 1
ATOM 1554 C CA . TYR A 1 196 ? -1.075 1.582 -10.672 1.00 88.88 196 TYR A CA 1
ATOM 1555 C C . TYR A 1 196 ? -2.246 2.566 -10.798 1.00 88.88 196 TYR A C 1
ATOM 1557 O O . TYR A 1 196 ? -3.060 2.738 -9.887 1.00 88.88 196 TYR A O 1
ATOM 1565 N N . GLY A 1 197 ? -2.346 3.191 -11.974 1.00 85.19 197 GLY A N 1
ATOM 1566 C CA . GLY A 1 197 ? -3.396 4.147 -12.321 1.00 85.19 197 GLY A CA 1
ATOM 1567 C C . GLY A 1 197 ? -3.147 5.559 -11.783 1.00 85.19 197 GLY A C 1
ATOM 1568 O O . GLY A 1 197 ? -2.251 5.800 -10.977 1.00 85.19 197 GLY A O 1
ATOM 1569 N N . ARG A 1 198 ? -3.985 6.513 -12.212 1.00 81.31 198 ARG A N 1
ATOM 1570 C CA . ARG A 1 198 ? -3.841 7.950 -11.892 1.00 81.31 198 ARG A CA 1
ATOM 1571 C C . ARG A 1 198 ? -3.845 8.252 -10.388 1.00 81.31 198 ARG A C 1
ATOM 1573 O O . ARG A 1 198 ? -3.222 9.210 -9.940 1.00 81.31 198 ARG A O 1
ATOM 1580 N N . ASN A 1 199 ? -4.545 7.419 -9.620 1.00 82.38 199 ASN A N 1
ATOM 1581 C CA . ASN A 1 199 ? -4.662 7.539 -8.168 1.00 82.38 199 ASN A CA 1
ATOM 1582 C C . ASN A 1 199 ? -3.704 6.608 -7.404 1.00 82.38 199 ASN A C 1
ATOM 1584 O O . ASN A 1 199 ? -3.716 6.624 -6.176 1.00 82.38 199 ASN A O 1
ATOM 1588 N N . GLY A 1 200 ? -2.902 5.802 -8.100 1.00 89.50 200 GLY A N 1
ATOM 1589 C CA . GLY A 1 200 ? -1.906 4.931 -7.486 1.00 89.50 200 GLY A CA 1
ATOM 1590 C C . GLY A 1 200 ? -0.549 5.608 -7.305 1.00 89.50 200 GLY A C 1
ATOM 1591 O O . GLY A 1 200 ? -0.366 6.771 -7.672 1.00 89.50 200 GLY A O 1
ATOM 1592 N N . LEU A 1 201 ? 0.403 4.859 -6.749 1.00 92.81 201 LEU A N 1
ATOM 1593 C CA . LEU A 1 201 ? 1.781 5.307 -6.541 1.00 92.81 201 LEU A CA 1
ATOM 1594 C C . LEU A 1 201 ? 2.471 5.690 -7.858 1.00 92.81 201 LEU A C 1
ATOM 1596 O O . LEU A 1 201 ? 3.072 6.754 -7.938 1.00 92.81 201 LEU A O 1
ATOM 1600 N N . LEU A 1 202 ? 2.334 4.875 -8.906 1.00 91.31 202 LEU A N 1
ATOM 1601 C CA . LEU A 1 202 ? 2.944 5.121 -10.216 1.00 91.31 202 LEU A CA 1
ATOM 1602 C C . LEU A 1 202 ? 2.519 6.469 -10.812 1.00 91.31 202 LEU A C 1
ATOM 1604 O O . LEU A 1 202 ? 3.334 7.143 -11.429 1.00 91.31 202 LEU A O 1
ATOM 1608 N N . GLY A 1 203 ? 1.267 6.880 -10.584 1.00 88.56 203 GLY A N 1
ATOM 1609 C CA . GLY A 1 203 ? 0.719 8.136 -11.096 1.00 88.56 203 GLY A CA 1
ATOM 1610 C C . GLY A 1 203 ? 1.221 9.400 -10.392 1.00 88.56 203 GLY A C 1
ATOM 1611 O O . GLY A 1 203 ? 0.822 10.489 -10.793 1.00 88.56 203 GLY A O 1
ATOM 1612 N N . ILE A 1 204 ? 2.030 9.274 -9.336 1.00 90.25 204 ILE A N 1
ATOM 1613 C CA . ILE A 1 204 ? 2.687 10.412 -8.671 1.00 90.25 204 ILE A CA 1
ATOM 1614 C C . ILE A 1 204 ? 4.209 10.359 -8.759 1.00 90.25 204 ILE A C 1
ATOM 1616 O O . ILE A 1 204 ? 4.881 11.255 -8.257 1.00 90.25 204 ILE A O 1
ATOM 1620 N N . LEU A 1 205 ? 4.773 9.284 -9.309 1.00 90.31 205 LEU A N 1
ATOM 1621 C CA . LEU A 1 205 ? 6.216 9.184 -9.447 1.00 90.31 205 LEU A CA 1
ATOM 1622 C C . LEU A 1 205 ? 6.705 10.249 -10.439 1.00 90.31 205 LEU A C 1
ATOM 1624 O O . LEU A 1 205 ? 6.025 10.489 -11.438 1.00 90.31 205 LEU A O 1
ATOM 1628 N N . PRO A 1 206 ? 7.882 10.856 -10.209 1.00 86.50 206 PRO A N 1
ATOM 1629 C CA . PRO A 1 206 ? 8.433 11.834 -11.137 1.00 86.50 206 PRO A CA 1
ATOM 1630 C C . PRO A 1 206 ? 8.622 11.202 -12.518 1.00 86.50 206 PRO A C 1
ATOM 1632 O O . PRO A 1 206 ? 8.957 10.014 -12.623 1.00 86.50 206 PRO A O 1
ATOM 1635 N N . ASP A 1 207 ? 8.392 11.979 -13.572 1.00 82.44 207 ASP A N 1
ATOM 1636 C CA . ASP A 1 207 ? 8.659 11.533 -14.935 1.00 82.44 207 ASP A CA 1
ATOM 1637 C C . ASP A 1 207 ? 10.152 11.242 -15.098 1.00 82.44 207 ASP A C 1
ATOM 1639 O O . ASP A 1 207 ? 11.005 11.943 -14.545 1.00 82.44 207 ASP A O 1
ATOM 1643 N N . ARG A 1 208 ? 10.481 10.211 -15.880 1.00 72.12 208 ARG A N 1
ATOM 1644 C CA . ARG A 1 208 ? 11.854 9.996 -16.334 1.00 72.12 208 ARG A CA 1
ATOM 1645 C C . ARG A 1 208 ? 12.138 10.999 -17.446 1.00 72.12 208 ARG A C 1
ATOM 1647 O O . ARG A 1 208 ? 12.008 10.705 -18.630 1.00 72.12 208 ARG A O 1
ATOM 1654 N N . SER A 1 209 ? 12.466 12.227 -17.059 1.00 54.75 209 SER A N 1
ATOM 1655 C CA . SER A 1 209 ? 12.938 13.244 -17.992 1.00 54.75 209 SER A CA 1
ATOM 1656 C C . SER A 1 209 ? 14.184 12.712 -18.708 1.00 54.75 209 SER A C 1
ATOM 1658 O O . SER A 1 209 ? 15.232 12.577 -18.078 1.00 54.75 209 SER A O 1
ATOM 1660 N N . GLY A 1 210 ? 14.062 12.386 -19.998 1.00 58.12 210 GLY A N 1
ATOM 1661 C CA . GLY A 1 210 ? 15.178 11.907 -20.818 1.00 58.12 210 GLY A CA 1
ATOM 1662 C C . GLY A 1 210 ? 15.108 10.452 -21.287 1.00 58.12 210 GLY A C 1
ATOM 1663 O O . GLY A 1 210 ? 16.098 9.987 -21.844 1.00 58.12 210 GLY A O 1
ATOM 1664 N N . GLU A 1 211 ? 13.986 9.737 -21.121 1.00 58.75 211 GLU A N 1
ATOM 1665 C CA . GLU A 1 211 ? 13.766 8.493 -21.880 1.00 58.75 211 GLU A CA 1
ATOM 1666 C C . GLU A 1 211 ? 13.681 8.830 -23.376 1.00 58.75 211 GLU A C 1
ATOM 1668 O O . GLU A 1 211 ? 12.650 9.253 -23.900 1.00 58.75 211 GLU A O 1
ATOM 1673 N N . SER A 1 212 ? 14.812 8.705 -24.065 1.00 65.00 212 SER A N 1
ATOM 1674 C CA . SER A 1 212 ? 14.851 8.678 -25.516 1.00 65.00 212 SER A CA 1
ATOM 1675 C C . SER A 1 212 ? 14.404 7.299 -25.975 1.00 65.00 212 SER A C 1
ATOM 1677 O O . SER A 1 212 ? 14.776 6.279 -25.397 1.00 65.00 212 SER A O 1
ATOM 1679 N N . ILE A 1 213 ? 13.606 7.259 -27.039 1.00 66.62 213 ILE A N 1
ATOM 1680 C CA . ILE A 1 213 ? 13.415 6.017 -27.777 1.00 66.62 213 ILE A CA 1
ATOM 1681 C C . ILE A 1 213 ? 14.789 5.716 -28.390 1.00 66.62 213 ILE A C 1
ATOM 1683 O O . ILE A 1 213 ? 15.250 6.523 -29.208 1.00 66.62 213 ILE A O 1
ATOM 1687 N N . PRO A 1 214 ? 15.490 4.641 -27.974 1.00 65.38 214 PRO A N 1
ATOM 1688 C CA . PRO A 1 214 ? 16.749 4.281 -28.609 1.00 65.38 214 PRO A CA 1
ATOM 1689 C C . PRO A 1 214 ? 16.486 4.126 -30.107 1.00 65.38 214 PRO A C 1
ATOM 1691 O O . PRO A 1 214 ? 15.435 3.607 -30.491 1.00 65.38 214 PRO A O 1
ATOM 1694 N N . SER A 1 215 ? 17.386 4.630 -30.960 1.00 61.31 215 SER A N 1
ATOM 1695 C CA . SER A 1 215 ? 17.177 4.531 -32.406 1.00 61.31 215 SER A CA 1
ATOM 1696 C C . SER A 1 215 ? 17.028 3.055 -32.754 1.00 61.31 215 SER A C 1
ATOM 1698 O O . SER A 1 215 ? 17.972 2.285 -32.569 1.00 61.31 215 SER A O 1
ATOM 1700 N N . MET A 1 216 ? 15.827 2.662 -33.178 1.00 60.75 216 MET A N 1
ATOM 1701 C CA . MET A 1 216 ? 15.515 1.278 -33.508 1.00 60.75 216 MET A CA 1
ATOM 1702 C C . MET A 1 216 ? 16.554 0.746 -34.498 1.00 60.75 216 MET A C 1
ATOM 1704 O O . MET A 1 216 ? 16.974 1.463 -35.412 1.00 60.75 216 MET A O 1
ATOM 1708 N N . SER A 1 217 ? 16.946 -0.519 -34.330 1.00 59.41 217 SER A N 1
ATOM 1709 C CA . SER A 1 217 ? 17.611 -1.261 -35.400 1.00 59.41 217 SER A CA 1
ATOM 1710 C C . SER A 1 217 ? 16.790 -1.090 -36.687 1.00 59.41 217 SER A C 1
ATOM 1712 O O . SER A 1 217 ? 15.562 -1.194 -36.628 1.00 59.41 217 SER A O 1
ATOM 1714 N N . PRO A 1 218 ? 17.416 -0.845 -37.851 1.00 59.69 218 PRO A N 1
ATOM 1715 C CA . PRO A 1 218 ? 16.697 -0.691 -39.115 1.00 59.69 218 PRO A CA 1
ATOM 1716 C C . PRO A 1 218 ? 15.927 -1.956 -39.524 1.00 59.69 218 PRO A C 1
ATOM 1718 O O . PRO A 1 218 ? 15.187 -1.926 -40.501 1.00 59.69 218 PRO A O 1
ATOM 1721 N N . HIS A 1 219 ? 16.125 -3.080 -38.831 1.00 63.75 219 HIS A N 1
ATOM 1722 C CA . HIS A 1 219 ? 15.362 -4.311 -39.002 1.00 63.75 219 HIS A CA 1
ATOM 1723 C C . HIS A 1 219 ? 14.564 -4.546 -37.723 1.00 63.75 219 HIS A C 1
ATOM 1725 O O . HIS A 1 219 ? 15.047 -5.152 -36.765 1.00 63.75 219 HIS A O 1
ATOM 1731 N N . GLY A 1 220 ? 13.360 -3.975 -37.697 1.00 67.12 220 GLY A N 1
ATOM 1732 C CA . GLY A 1 220 ? 12.338 -4.365 -36.737 1.00 67.12 220 GLY A CA 1
ATOM 1733 C C . GLY A 1 220 ? 11.876 -5.807 -36.986 1.00 67.12 220 GLY A C 1
ATOM 1734 O O . GLY A 1 220 ? 12.278 -6.421 -37.977 1.00 67.12 220 GLY A O 1
ATOM 1735 N N . PRO A 1 221 ? 11.050 -6.363 -36.092 1.00 73.44 221 PRO A N 1
ATOM 1736 C CA . PRO A 1 221 ? 10.421 -7.660 -36.323 1.00 73.44 221 PRO A CA 1
ATOM 1737 C C . PRO A 1 221 ? 9.656 -7.661 -37.656 1.00 73.44 221 PRO A C 1
ATOM 1739 O O . PRO A 1 221 ? 9.070 -6.647 -38.033 1.00 73.44 221 PRO A O 1
ATOM 1742 N N . GLU A 1 222 ? 9.678 -8.794 -38.363 1.00 78.06 222 GLU A N 1
ATOM 1743 C CA . GLU A 1 222 ? 8.977 -8.955 -39.649 1.00 78.06 222 GLU A CA 1
ATOM 1744 C C . GLU A 1 222 ? 7.451 -8.833 -39.487 1.00 78.06 222 GLU A C 1
ATOM 1746 O O . GLU A 1 222 ? 6.774 -8.323 -40.380 1.00 78.06 222 GLU A O 1
ATOM 1751 N N . ASP A 1 223 ? 6.939 -9.232 -38.319 1.00 84.38 223 ASP A N 1
ATOM 1752 C CA . ASP A 1 223 ? 5.522 -9.217 -37.967 1.00 84.38 223 ASP A CA 1
ATOM 1753 C C . ASP A 1 223 ? 5.162 -8.088 -36.988 1.00 84.38 223 ASP A C 1
ATOM 1755 O O . ASP A 1 223 ? 5.965 -7.653 -36.154 1.00 84.38 223 ASP A O 1
ATOM 1759 N N . GLU A 1 224 ? 3.900 -7.655 -37.038 1.00 84.69 224 GLU A N 1
ATOM 1760 C CA . GLU A 1 224 ? 3.332 -6.729 -36.061 1.00 84.69 224 GLU A CA 1
ATOM 1761 C C . GLU A 1 224 ? 3.290 -7.374 -34.665 1.00 84.69 224 GLU A C 1
ATOM 1763 O O . GLU A 1 224 ? 2.623 -8.383 -34.432 1.00 84.69 224 GLU A O 1
ATOM 1768 N N . ILE A 1 225 ? 3.990 -6.764 -33.707 1.00 84.12 225 ILE A N 1
ATOM 1769 C CA . ILE A 1 225 ? 4.017 -7.221 -32.316 1.00 84.12 225 ILE A CA 1
ATOM 1770 C C . ILE A 1 225 ? 2.950 -6.477 -31.505 1.00 84.12 225 ILE A C 1
ATOM 1772 O O . ILE A 1 225 ? 3.027 -5.263 -31.328 1.00 84.12 225 ILE A O 1
ATOM 1776 N N . THR A 1 226 ? 1.997 -7.211 -30.920 1.00 88.69 226 THR A N 1
ATOM 1777 C CA . THR A 1 226 ? 0.949 -6.642 -30.046 1.00 88.69 226 THR A CA 1
ATOM 1778 C C . THR A 1 226 ? 1.379 -6.491 -28.584 1.00 88.69 226 THR A C 1
ATOM 1780 O O . THR A 1 226 ? 0.670 -5.882 -27.783 1.00 88.69 226 THR A O 1
ATOM 1783 N N . GLY A 1 227 ? 2.508 -7.087 -28.198 1.00 87.56 227 GLY A N 1
ATOM 1784 C CA . GLY A 1 227 ? 3.028 -7.020 -26.838 1.00 87.56 227 GLY A CA 1
ATOM 1785 C C . GLY A 1 227 ? 4.276 -7.870 -26.630 1.00 87.56 227 GLY A C 1
ATOM 1786 O O . GLY A 1 227 ? 4.613 -8.723 -27.444 1.00 87.56 227 GLY A O 1
ATOM 1787 N N . ILE A 1 228 ? 4.952 -7.634 -25.508 1.00 86.75 228 ILE A N 1
ATOM 1788 C CA . ILE A 1 228 ? 6.169 -8.346 -25.116 1.00 86.75 228 ILE A CA 1
ATOM 1789 C C . ILE A 1 228 ? 5.855 -9.160 -23.863 1.00 86.75 228 ILE A C 1
ATOM 1791 O O . ILE A 1 228 ? 5.376 -8.615 -22.868 1.00 86.75 228 ILE A O 1
ATOM 1795 N N . ILE A 1 229 ? 6.143 -10.461 -23.905 1.00 90.25 229 ILE A N 1
ATOM 1796 C CA . ILE A 1 229 ? 6.115 -11.329 -22.727 1.00 90.25 229 ILE A CA 1
ATOM 1797 C C . ILE A 1 229 ? 7.558 -11.595 -22.327 1.00 90.25 229 ILE A C 1
ATOM 1799 O O . ILE A 1 229 ? 8.324 -12.182 -23.087 1.00 90.25 229 ILE A O 1
ATOM 1803 N N . VAL A 1 230 ? 7.918 -11.172 -21.120 1.00 88.81 230 VAL A N 1
ATOM 1804 C CA . VAL A 1 230 ? 9.233 -11.447 -20.544 1.00 88.81 230 VAL A CA 1
ATOM 1805 C C . VAL A 1 230 ? 9.087 -12.608 -19.578 1.00 88.81 230 VAL A C 1
ATOM 1807 O O . VAL A 1 230 ? 8.437 -12.483 -18.540 1.00 88.81 230 VAL A O 1
ATOM 1810 N N . MET A 1 231 ? 9.679 -13.746 -19.929 1.00 88.94 231 MET A N 1
ATOM 1811 C CA . MET A 1 231 ? 9.781 -14.881 -19.020 1.00 88.94 231 MET A CA 1
ATOM 1812 C C . MET A 1 231 ? 11.046 -14.728 -18.188 1.00 88.94 231 MET A C 1
ATOM 1814 O O . MET A 1 231 ? 12.142 -14.617 -18.733 1.00 88.94 231 MET A O 1
ATOM 1818 N N . VAL A 1 232 ? 10.882 -14.712 -16.870 1.00 85.19 232 VAL A N 1
ATOM 1819 C CA . VAL A 1 232 ? 12.002 -14.672 -15.934 1.00 85.19 232 VAL A CA 1
ATOM 1820 C C . VAL A 1 232 ? 12.260 -16.087 -15.443 1.00 85.19 232 VAL A C 1
ATOM 1822 O O . VAL A 1 232 ? 11.330 -16.764 -15.002 1.00 85.19 232 VAL A O 1
ATOM 1825 N N . ASP A 1 233 ? 13.511 -16.525 -15.547 1.00 84.94 233 ASP A N 1
ATOM 1826 C CA . ASP A 1 233 ? 13.947 -17.832 -15.064 1.00 84.94 233 ASP A CA 1
ATOM 1827 C C . ASP A 1 233 ? 13.659 -17.966 -13.551 1.00 84.94 233 ASP A C 1
ATOM 1829 O O . ASP A 1 233 ? 14.038 -17.070 -12.789 1.00 84.94 233 ASP A O 1
ATOM 1833 N N . PRO A 1 234 ? 13.001 -19.048 -13.093 1.00 78.00 234 PRO A N 1
ATOM 1834 C CA . PRO A 1 234 ? 12.773 -19.307 -11.673 1.00 78.00 234 PRO A CA 1
ATOM 1835 C C . PRO A 1 234 ? 14.047 -19.361 -10.819 1.00 78.00 234 PRO A C 1
ATOM 1837 O O . PRO A 1 234 ? 13.971 -19.129 -9.612 1.00 78.00 234 PRO A O 1
ATOM 1840 N N . GLU A 1 235 ? 15.199 -19.684 -11.413 1.00 84.12 235 GLU A N 1
ATOM 1841 C CA . GLU A 1 235 ? 16.492 -19.722 -10.720 1.00 84.12 235 GLU A CA 1
ATOM 1842 C C . GLU A 1 235 ? 17.064 -18.320 -10.467 1.00 84.12 235 GLU A C 1
ATOM 1844 O O . GLU A 1 235 ? 17.905 -18.125 -9.582 1.00 84.12 235 GLU A O 1
ATOM 1849 N N . LEU A 1 236 ? 16.584 -17.309 -11.199 1.00 79.56 236 LEU A N 1
ATOM 1850 C CA . LEU A 1 236 ? 16.941 -15.923 -10.943 1.00 79.56 236 LEU A CA 1
ATOM 1851 C C . LEU A 1 236 ? 16.167 -15.416 -9.724 1.00 79.56 236 LEU A C 1
ATOM 1853 O O . LEU A 1 236 ? 14.939 -15.460 -9.665 1.00 79.56 236 LEU A O 1
ATOM 1857 N N . ASN A 1 237 ? 16.892 -14.839 -8.762 1.00 80.19 237 ASN A N 1
ATOM 1858 C CA . ASN A 1 237 ? 16.319 -14.135 -7.610 1.00 80.19 237 ASN A CA 1
ATOM 1859 C C . ASN A 1 237 ? 15.705 -12.789 -8.031 1.00 80.19 237 ASN A C 1
ATOM 1861 O O . ASN A 1 237 ? 16.137 -11.718 -7.595 1.00 80.19 237 ASN A O 1
ATOM 1865 N N . PHE A 1 238 ? 14.708 -12.836 -8.909 1.00 83.50 238 PHE A N 1
ATOM 1866 C CA . PHE A 1 238 ? 14.030 -11.660 -9.416 1.00 83.50 238 PHE A CA 1
ATOM 1867 C C . PHE A 1 238 ? 13.252 -10.968 -8.304 1.00 83.50 238 PHE A C 1
ATOM 1869 O O . PHE A 1 238 ? 12.452 -11.574 -7.587 1.00 83.50 238 PHE A O 1
ATOM 1876 N N . ARG A 1 239 ? 13.482 -9.663 -8.179 1.00 87.81 239 ARG A N 1
ATOM 1877 C CA . ARG A 1 239 ? 12.761 -8.809 -7.244 1.00 87.81 239 ARG A CA 1
ATOM 1878 C C . ARG A 1 239 ? 11.878 -7.865 -8.047 1.00 87.81 239 ARG A C 1
ATOM 1880 O O . ARG A 1 239 ? 12.416 -7.047 -8.791 1.00 87.81 239 ARG A O 1
ATOM 1887 N N . PRO A 1 240 ? 10.547 -7.967 -7.921 1.00 91.00 240 PRO A N 1
ATOM 1888 C CA . PRO A 1 240 ? 9.651 -7.043 -8.595 1.00 91.00 240 PRO A CA 1
ATOM 1889 C C . PRO A 1 240 ? 9.881 -5.617 -8.089 1.00 91.00 240 PRO A C 1
ATOM 1891 O O . PRO A 1 240 ? 10.075 -5.376 -6.895 1.00 91.00 240 PRO A O 1
ATOM 1894 N N . VAL A 1 241 ? 9.823 -4.674 -9.019 1.00 94.25 241 VAL A N 1
ATOM 1895 C CA . VAL A 1 241 ? 9.889 -3.236 -8.761 1.00 94.25 241 VAL A CA 1
ATOM 1896 C C . VAL A 1 241 ? 8.798 -2.548 -9.577 1.00 94.25 241 VAL A C 1
ATOM 1898 O O . VAL A 1 241 ? 8.254 -3.132 -10.516 1.00 94.25 241 VAL A O 1
ATOM 1901 N N . LEU A 1 242 ? 8.438 -1.317 -9.220 1.00 93.50 242 LEU A N 1
ATOM 1902 C CA . LEU A 1 242 ? 7.328 -0.614 -9.874 1.00 93.50 242 LEU A CA 1
ATOM 1903 C C . LEU A 1 242 ? 7.628 -0.176 -11.312 1.00 93.50 242 LEU A C 1
ATOM 1905 O O . LEU A 1 242 ? 6.722 -0.138 -12.142 1.00 93.50 242 LEU A O 1
ATOM 1909 N N . ARG A 1 243 ? 8.886 0.171 -11.586 1.00 91.50 243 ARG A N 1
ATOM 1910 C CA . ARG A 1 243 ? 9.413 0.608 -12.880 1.00 91.50 243 ARG A CA 1
ATOM 1911 C C . ARG A 1 243 ? 10.601 -0.279 -13.265 1.00 91.50 243 ARG A C 1
ATOM 1913 O O . ARG A 1 243 ? 11.751 0.142 -13.119 1.00 91.50 243 ARG A O 1
ATOM 1920 N N . PRO A 1 244 ? 10.347 -1.530 -13.685 1.00 90.81 244 PRO A N 1
ATOM 1921 C CA . PRO A 1 244 ? 11.414 -2.408 -14.138 1.00 90.81 244 PRO A CA 1
ATOM 1922 C C . PRO A 1 244 ? 12.020 -1.868 -15.437 1.00 90.81 244 PRO A C 1
ATOM 1924 O O . PRO A 1 244 ? 11.328 -1.245 -16.242 1.00 90.81 244 PRO A O 1
ATOM 1927 N N . SER A 1 245 ? 13.302 -2.144 -15.645 1.00 86.38 245 SER A N 1
ATOM 1928 C CA . SER A 1 245 ? 14.009 -1.852 -16.892 1.00 86.38 245 SER A CA 1
ATOM 1929 C C . SER A 1 245 ? 14.443 -3.166 -17.531 1.00 86.38 245 SER A C 1
ATOM 1931 O O . SER A 1 245 ? 14.879 -4.080 -16.830 1.00 86.38 245 SER A O 1
ATOM 1933 N N . LEU A 1 246 ? 14.317 -3.259 -18.853 1.00 83.81 246 LEU A N 1
ATOM 1934 C CA . LEU A 1 246 ? 14.854 -4.365 -19.637 1.00 83.81 246 LEU A CA 1
ATOM 1935 C C . LEU A 1 246 ? 16.149 -3.890 -20.287 1.00 83.81 246 LEU A C 1
ATOM 1937 O O . LEU A 1 246 ? 16.153 -2.879 -20.985 1.00 83.81 246 LEU A O 1
ATOM 1941 N N . TYR A 1 247 ? 17.231 -4.614 -20.031 1.00 77.81 247 TYR A N 1
ATOM 1942 C CA . TYR A 1 247 ? 18.506 -4.416 -20.705 1.00 77.81 247 TYR A CA 1
ATOM 1943 C C . TYR A 1 247 ? 18.630 -5.516 -21.759 1.00 77.81 247 TYR A C 1
ATOM 1945 O O . TYR A 1 247 ? 18.456 -6.691 -21.429 1.00 77.81 247 TYR A O 1
ATOM 1953 N N . MET A 1 248 ? 18.853 -5.118 -23.009 1.00 62.91 248 MET A N 1
ATOM 1954 C CA . MET A 1 248 ? 19.134 -6.006 -24.140 1.00 62.91 248 MET A CA 1
ATOM 1955 C C . MET A 1 248 ? 20.588 -5.851 -24.559 1.00 62.91 248 MET A C 1
ATOM 1957 O O . MET A 1 248 ? 21.083 -4.701 -24.497 1.00 62.91 248 MET A O 1
#

Radius of gyration: 28.04 Å; chains: 1; bounding box: 68×72×78 Å

pLDDT: mean 73.68, std 23.63, range [31.91, 97.69]

Sequence (248 aa):
MSFFSQWFRSTFLTGYRRPESTGRTRADTGSRDFLRPGRARTPRLLFAVSGFCLILATALPALGPEPGAPFAIRSFHFIQKIDENTFINWTGGFLYTTIQVPLKRVNSKDAPSADTPGSLTEARAMAREEAHRLAMGRLFQALKQFPVEADKTVLNLMEENESFQMQVGRLQDRVRIKSRRTGEGYVALELGLYLYGRNGLLGILPDRSGESIPSMSPHGPEDEITGIIVMVDPELNFRPVLRPSLYM